Protein AF-A0AA38TX72-F1 (afdb_monomer_lite)

Sequence (359 aa):
MLYILFNSSVPEFNVSELETLFSAIVAKKTTSKDADKKKATSEKIQLIDLRRANNTEIMLTKVNMPLPEMVPAILAMDDTRLDSDQVENILKFCPTKQEMDQLKYFLELMKVPRIEAKLNVFLFKIQFNAQLAEIKKSLNMVLASKSPTLLDFHEDLVSLEAASKIQMKQLAEEMQSIIKGLEKVQQELAASANDGPVSEVFHKVDIHDEYSSPVADPGFLDSDGTFKTLKEFIGVAEAEVTSVTNLYAIAGRNADALALYFGEDPARCPFEQVTQTLLHFVRDFQKSHEENLKQEVELEKKKVARRRERKAKENENTESCAQHRSKVYASAPLLLVLEEIEDRDGWEGLGWVSSKKLV

Organism: NCBI:txid347529

Structure (mmCIF, N/CA/C/O backbone):
data_AF-A0AA38TX72-F1
#
_entry.id   AF-A0AA38TX72-F1
#
loop_
_atom_site.group_PDB
_atom_site.id
_atom_site.type_symbol
_atom_site.label_atom_id
_atom_site.label_alt_id
_atom_site.label_comp_id
_atom_site.label_asym_id
_atom_site.label_entity_id
_atom_site.label_seq_id
_atom_site.pdbx_PDB_ins_code
_atom_site.Cartn_x
_atom_site.Cartn_y
_atom_site.Cartn_z
_atom_site.occupancy
_atom_site.B_iso_or_equiv
_atom_site.auth_seq_id
_atom_site.auth_comp_id
_atom_site.auth_asym_id
_atom_site.auth_atom_id
_atom_site.pdbx_PDB_model_num
ATOM 1 N N . MET A 1 1 ? 3.344 -29.891 34.020 1.00 46.25 1 MET A N 1
ATOM 2 C CA . MET A 1 1 ? 3.271 -31.219 34.671 1.00 46.25 1 MET A CA 1
ATOM 3 C C . MET A 1 1 ? 1.960 -31.478 35.435 1.00 46.25 1 MET A C 1
ATOM 5 O O . MET A 1 1 ? 1.702 -32.630 35.737 1.00 46.25 1 MET A O 1
ATOM 9 N N . LEU A 1 2 ? 1.088 -30.478 35.675 1.00 41.53 2 LEU A N 1
ATOM 10 C CA . LEU A 1 2 ? -0.266 -30.704 36.229 1.00 41.53 2 LEU A CA 1
ATOM 11 C C . LEU A 1 2 ? -1.309 -31.204 35.206 1.00 41.53 2 LEU A C 1
ATOM 13 O O . LEU A 1 2 ? -2.300 -31.801 35.601 1.00 41.53 2 LEU A O 1
ATOM 17 N N . TYR A 1 3 ? -1.091 -31.001 33.902 1.00 39.00 3 TYR A N 1
ATOM 18 C CA . TYR A 1 3 ? -2.069 -31.362 32.859 1.00 39.00 3 TYR A CA 1
ATOM 19 C C . TYR A 1 3 ? -2.086 -32.865 32.504 1.00 39.00 3 TYR A C 1
ATOM 21 O O . TYR A 1 3 ? -2.986 -33.323 31.814 1.00 39.00 3 TYR A O 1
ATOM 29 N N . ILE A 1 4 ? -1.093 -33.638 32.965 1.00 50.38 4 ILE A N 1
ATOM 30 C CA . ILE A 1 4 ? -0.926 -35.063 32.614 1.00 50.38 4 ILE A CA 1
ATOM 31 C C . ILE A 1 4 ? -1.524 -35.993 33.690 1.00 50.38 4 ILE A C 1
ATOM 33 O O . ILE A 1 4 ? -1.824 -37.146 33.406 1.00 50.38 4 ILE A O 1
ATOM 37 N N . LEU A 1 5 ? -1.773 -35.497 34.909 1.00 48.06 5 LEU A N 1
ATOM 38 C CA . LEU A 1 5 ? -2.263 -36.310 36.034 1.00 48.06 5 LEU A CA 1
ATOM 39 C C . LEU A 1 5 ? -3.797 -36.360 36.173 1.00 48.06 5 LEU A C 1
ATOM 41 O O . LEU A 1 5 ? -4.291 -36.997 37.097 1.00 48.06 5 LEU A O 1
ATOM 45 N N . PHE A 1 6 ? -4.560 -35.716 35.282 1.00 45.56 6 PHE A N 1
ATOM 46 C CA . PHE A 1 6 ? -6.027 -35.633 35.394 1.00 45.56 6 PHE A CA 1
ATOM 47 C C . PHE A 1 6 ? -6.794 -36.678 34.558 1.00 45.56 6 PHE A C 1
ATOM 49 O O . PHE A 1 6 ? -8.014 -36.622 34.487 1.00 45.56 6 PHE A O 1
ATOM 56 N N . ASN A 1 7 ? -6.114 -37.642 33.926 1.00 49.09 7 ASN A N 1
ATOM 57 C CA . ASN A 1 7 ? -6.736 -38.561 32.957 1.00 49.09 7 ASN A CA 1
ATOM 58 C C . ASN A 1 7 ? -6.778 -40.036 33.400 1.00 49.09 7 ASN A C 1
ATOM 60 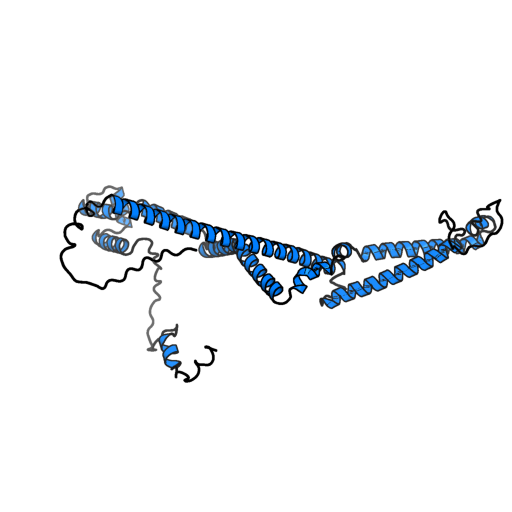O O . ASN A 1 7 ? -6.668 -40.940 32.576 1.00 49.09 7 ASN A O 1
ATOM 64 N N . SER A 1 8 ? -6.965 -40.295 34.697 1.00 50.62 8 SER A N 1
ATOM 65 C CA . SER A 1 8 ? -7.008 -41.668 35.235 1.00 50.62 8 SER A CA 1
ATOM 66 C C . SER A 1 8 ? -8.414 -42.253 35.420 1.00 50.62 8 SER A C 1
ATOM 68 O O . SER A 1 8 ? -8.535 -43.387 35.870 1.00 50.62 8 SER A O 1
ATOM 70 N N . SER A 1 9 ? -9.484 -41.540 35.069 1.00 55.50 9 SER A N 1
ATOM 71 C CA . SER A 1 9 ? -10.830 -42.123 35.004 1.00 55.50 9 SER A CA 1
ATOM 72 C C . SER A 1 9 ? -11.715 -41.256 34.118 1.00 55.50 9 SER A C 1
ATOM 74 O O . SER A 1 9 ? -12.033 -40.129 34.496 1.00 55.50 9 SER A O 1
ATOM 76 N N . VAL A 1 10 ? -12.100 -41.761 32.944 1.00 50.06 10 VAL A N 1
ATOM 77 C CA . VAL A 1 10 ? -13.147 -41.141 32.121 1.00 50.06 10 VAL A CA 1
ATOM 78 C C . VAL A 1 10 ? -14.429 -41.156 32.960 1.00 50.06 10 VAL A C 1
ATOM 80 O O . VAL A 1 10 ? -14.885 -42.248 33.300 1.00 50.06 10 VAL A O 1
ATOM 83 N N . PRO A 1 11 ? -15.005 -40.010 33.359 1.00 56.41 11 PRO A N 1
ATOM 84 C CA . PRO A 1 11 ? -16.294 -40.032 34.028 1.00 56.41 11 PRO A CA 1
ATOM 85 C C . PRO A 1 11 ? -17.333 -40.473 32.991 1.00 56.41 11 PRO A C 1
ATOM 87 O O . PRO A 1 11 ? -17.412 -39.879 31.914 1.00 56.41 11 PRO A O 1
ATOM 90 N N . GLU A 1 12 ? -18.100 -41.524 33.282 1.00 53.50 12 GLU A N 1
ATOM 91 C CA . GLU A 1 12 ? -19.266 -41.911 32.483 1.00 53.50 12 GLU A CA 1
ATOM 92 C C . GLU A 1 12 ? -20.306 -40.789 32.562 1.00 53.50 12 GLU A C 1
ATOM 94 O O . GLU A 1 12 ? -21.143 -40.732 33.460 1.00 53.50 12 GLU A O 1
ATOM 99 N N . PHE A 1 13 ? -20.223 -39.843 31.631 1.00 61.09 13 PHE A N 1
ATOM 100 C CA . PHE A 1 13 ? -21.240 -38.820 31.467 1.00 61.09 13 PHE A CA 1
ATOM 101 C C . PHE A 1 13 ? -22.406 -39.408 30.682 1.00 61.09 13 PHE A C 1
ATOM 103 O O . PHE A 1 13 ? -22.264 -39.781 29.517 1.00 61.09 13 PHE A O 1
ATOM 110 N N . ASN A 1 14 ? -23.579 -39.462 31.311 1.00 60.31 14 ASN A N 1
ATOM 111 C CA . ASN A 1 14 ? -24.810 -39.840 30.635 1.00 60.31 14 ASN A CA 1
ATOM 112 C C . ASN A 1 14 ? -25.287 -38.680 29.748 1.00 60.31 14 ASN A C 1
ATOM 114 O O . ASN A 1 14 ? -26.045 -37.804 30.165 1.00 60.31 14 ASN A O 1
ATOM 118 N N . VAL A 1 15 ? -24.791 -38.661 28.511 1.00 68.44 15 VAL A N 1
ATOM 119 C CA . VAL A 1 15 ? -25.063 -37.609 27.520 1.00 68.44 15 VAL A CA 1
ATOM 120 C C . VAL A 1 15 ? -26.567 -37.457 27.254 1.00 68.44 15 VAL A C 1
ATOM 122 O O . VAL A 1 15 ? -27.040 -36.337 27.079 1.00 68.44 15 VAL A O 1
ATOM 125 N N . SER A 1 16 ? -27.340 -38.546 27.322 1.00 68.75 16 SER A N 1
ATOM 126 C CA . SER A 1 16 ? -28.795 -38.517 27.123 1.00 68.75 16 SER A CA 1
ATOM 127 C C . SER A 1 16 ? -29.548 -37.797 28.249 1.00 68.75 16 SER A C 1
ATOM 129 O O . SER A 1 16 ? -30.579 -37.168 28.006 1.00 68.75 16 SER A O 1
ATOM 131 N N . GLU A 1 17 ? -29.036 -37.839 29.480 1.00 69.19 17 GLU A N 1
ATOM 132 C CA . GLU A 1 17 ? -29.615 -37.105 30.610 1.00 69.19 17 GLU A CA 1
ATOM 133 C C . GLU A 1 17 ? -29.370 -35.593 30.474 1.00 69.19 17 GLU A C 1
ATOM 135 O O . GLU A 1 17 ? -30.290 -34.792 30.652 1.00 69.19 17 GLU A O 1
ATOM 140 N N . LEU A 1 18 ? -28.159 -35.205 30.056 1.00 60.91 18 LEU A N 1
ATOM 141 C CA . LEU A 1 18 ? -27.802 -33.813 29.766 1.00 60.91 18 LEU A CA 1
ATOM 142 C C . LEU A 1 18 ? -28.621 -33.235 28.603 1.00 60.91 18 LEU A C 1
ATOM 144 O O . LEU A 1 18 ? -29.100 -32.108 28.700 1.00 60.91 18 LEU A O 1
ATOM 148 N N . GLU A 1 19 ? -28.851 -34.008 27.540 1.00 65.94 19 GLU A N 1
ATOM 149 C CA . GLU A 1 19 ? -29.713 -33.586 26.428 1.00 65.94 19 GLU A CA 1
ATOM 150 C C . GLU A 1 19 ? -31.169 -33.381 26.870 1.00 65.94 19 GLU A C 1
ATOM 152 O O . GLU A 1 19 ? -31.834 -32.455 26.410 1.00 65.94 19 GLU A O 1
ATOM 157 N N . THR A 1 20 ? -31.660 -34.185 27.815 1.00 69.88 20 THR A N 1
ATOM 158 C CA . THR A 1 20 ? -33.028 -34.052 28.339 1.00 69.88 20 THR A CA 1
ATOM 159 C C . THR A 1 20 ? -33.171 -32.841 29.268 1.00 69.88 20 THR A C 1
ATOM 161 O O . THR A 1 20 ? -34.179 -32.137 29.212 1.00 69.88 20 THR A O 1
ATOM 164 N N . LEU A 1 21 ? -32.162 -32.575 30.105 1.00 61.91 21 LEU A N 1
ATOM 165 C CA . LEU A 1 21 ? -32.160 -31.464 31.066 1.00 61.91 21 LEU A CA 1
ATOM 166 C C . LEU A 1 21 ? -31.910 -30.096 30.415 1.00 61.91 21 LEU A C 1
ATOM 168 O O . LEU A 1 21 ? -32.397 -29.089 30.926 1.00 61.91 21 LEU A O 1
ATOM 172 N N . PHE A 1 22 ? -31.172 -30.054 29.299 1.00 56.47 22 PHE A N 1
ATOM 173 C CA . PHE A 1 22 ? -30.735 -28.810 28.653 1.00 56.47 22 PHE A CA 1
ATOM 174 C C . PHE A 1 22 ? -31.264 -28.607 27.223 1.00 56.47 22 PHE A C 1
ATOM 176 O O . PHE A 1 22 ? -30.855 -27.657 26.553 1.00 56.47 22 PHE A O 1
ATOM 183 N N . SER A 1 23 ? -32.192 -29.440 26.737 1.00 58.25 23 SER A N 1
ATOM 184 C CA . SER A 1 23 ? -32.836 -29.197 25.440 1.00 58.25 23 SER A CA 1
ATOM 185 C C . SER A 1 23 ? -33.682 -27.921 25.475 1.00 58.25 23 SER A C 1
ATOM 187 O O . SER A 1 23 ? -34.615 -27.777 26.264 1.00 58.25 23 SER A O 1
ATOM 189 N N . ALA A 1 24 ? -33.395 -27.006 24.547 1.00 43.81 24 ALA A N 1
ATOM 190 C CA . ALA A 1 24 ? -34.140 -25.762 24.354 1.00 43.81 24 ALA A CA 1
ATOM 191 C C . ALA A 1 24 ? -35.564 -25.976 23.795 1.00 43.81 24 ALA A C 1
ATOM 193 O O . ALA A 1 24 ? -36.322 -25.017 23.640 1.00 43.81 24 ALA A O 1
ATOM 194 N N . ILE A 1 25 ? -35.940 -27.221 23.477 1.00 54.38 25 ILE A N 1
ATOM 195 C CA . ILE A 1 25 ? -37.241 -27.576 22.914 1.00 54.38 25 ILE A CA 1
ATOM 196 C C . ILE A 1 25 ? -37.953 -28.509 23.892 1.00 54.38 25 ILE A C 1
ATOM 198 O O . ILE A 1 25 ? -37.664 -29.702 23.971 1.00 54.38 25 ILE A O 1
ATOM 202 N N . VAL A 1 26 ? -38.934 -27.965 24.615 1.00 49.62 26 VAL A N 1
ATOM 203 C CA . VAL A 1 26 ? -39.858 -28.761 25.430 1.00 49.62 26 VAL A CA 1
ATOM 204 C C . VAL A 1 26 ? -40.641 -29.683 24.494 1.00 49.62 26 VAL A C 1
ATOM 206 O O . VAL A 1 26 ? -41.434 -29.220 23.669 1.00 49.62 26 VAL A O 1
ATOM 209 N N . ALA A 1 27 ? -40.419 -30.994 24.610 1.00 44.03 27 ALA A N 1
ATOM 210 C CA . ALA A 1 27 ? -41.161 -31.996 23.861 1.00 44.03 27 ALA A CA 1
ATOM 211 C C . ALA A 1 27 ? -42.663 -31.856 24.152 1.00 44.03 27 ALA A C 1
ATOM 213 O O . ALA A 1 27 ? -43.148 -32.125 25.254 1.00 44.03 27 ALA A O 1
ATOM 214 N N . LYS A 1 28 ? -43.420 -31.422 23.143 1.00 38.75 28 LYS A N 1
ATOM 215 C CA . LYS A 1 28 ? -44.877 -31.351 23.201 1.00 38.75 28 LYS A CA 1
ATOM 216 C C . LYS A 1 28 ? -45.411 -32.782 23.119 1.00 38.75 28 LYS A C 1
ATOM 218 O O . LYS A 1 28 ? -45.398 -33.381 22.046 1.00 38.75 28 LYS A O 1
ATOM 223 N N . LYS A 1 29 ? -45.870 -33.337 24.248 1.00 35.47 29 LYS A N 1
ATOM 224 C CA . LYS A 1 29 ? -46.655 -34.581 24.261 1.00 35.47 29 LYS A CA 1
ATOM 225 C C . LYS A 1 29 ? -47.835 -34.422 23.301 1.00 35.47 29 LYS A C 1
ATOM 227 O O . LYS A 1 29 ? -48.686 -33.551 23.475 1.00 35.47 29 LYS A O 1
ATOM 232 N N . THR A 1 30 ? -47.856 -35.262 22.279 1.00 32.69 30 THR A N 1
ATOM 233 C CA . THR A 1 30 ? -48.928 -35.384 21.303 1.00 32.69 30 THR A CA 1
ATOM 234 C C . THR A 1 30 ? -50.149 -36.025 21.955 1.00 32.69 30 THR A C 1
ATOM 236 O O . THR A 1 30 ? -50.160 -37.211 22.258 1.00 32.69 30 THR A O 1
ATOM 239 N N . THR A 1 31 ? -51.212 -35.242 22.124 1.00 30.23 31 THR A N 1
ATOM 240 C CA . THR A 1 31 ? -52.584 -35.748 22.006 1.00 30.23 31 THR A CA 1
ATOM 241 C C . THR A 1 31 ? -53.357 -34.794 21.101 1.00 30.23 31 THR A C 1
ATOM 243 O O . THR A 1 31 ? -53.200 -33.577 21.149 1.00 30.23 31 THR A O 1
ATOM 246 N N . SER A 1 32 ? -54.061 -35.395 20.153 1.00 36.06 32 SER A N 1
ATOM 247 C CA . SER A 1 32 ? -54.717 -34.792 18.996 1.00 36.06 32 SER A CA 1
ATOM 248 C C . SER A 1 32 ? -56.096 -34.198 19.313 1.00 36.06 32 SER A C 1
ATOM 250 O O . SER A 1 32 ? -56.813 -34.789 20.116 1.00 36.06 32 SER A O 1
ATOM 252 N N . LYS A 1 33 ? -56.486 -33.186 18.509 1.00 33.41 33 LYS A N 1
ATOM 253 C CA . LYS A 1 33 ? -57.804 -32.503 18.389 1.00 33.41 33 LYS A CA 1
ATOM 254 C C . LYS A 1 33 ? -58.078 -31.528 19.551 1.00 33.41 33 LYS A C 1
ATOM 256 O O . LYS A 1 33 ? -57.887 -31.881 20.699 1.00 33.41 33 LYS A O 1
ATOM 261 N N . ASP A 1 34 ? -58.397 -30.252 19.344 1.00 28.00 34 ASP A N 1
ATOM 262 C CA . ASP A 1 34 ? -59.430 -29.705 18.464 1.00 28.00 34 ASP A CA 1
ATOM 263 C C . ASP A 1 34 ? -59.128 -28.258 18.029 1.00 28.00 34 ASP A C 1
ATOM 265 O O . ASP A 1 34 ? -58.284 -27.568 18.605 1.00 28.00 34 ASP A O 1
ATOM 269 N N . ALA A 1 35 ? -59.830 -27.812 16.993 1.00 43.66 35 ALA A N 1
ATOM 270 C CA . ALA A 1 35 ? -59.777 -26.454 16.475 1.00 43.66 35 ALA A CA 1
ATOM 271 C C . ALA A 1 35 ? -60.350 -25.433 17.472 1.00 43.66 35 ALA A C 1
ATOM 273 O O . ALA A 1 35 ? -61.499 -25.580 17.867 1.00 43.66 35 ALA A O 1
ATOM 274 N N . ASP A 1 36 ? -59.623 -24.351 17.788 1.00 34.22 36 ASP A N 1
ATOM 275 C CA . ASP A 1 36 ? -60.268 -23.056 18.044 1.00 34.22 36 ASP A CA 1
ATOM 276 C C . ASP A 1 36 ? -59.304 -21.850 17.994 1.00 34.22 36 ASP A C 1
ATOM 278 O O . ASP A 1 36 ? -58.107 -21.940 18.265 1.00 34.22 36 ASP A O 1
ATOM 282 N N . LYS A 1 37 ? -59.879 -20.713 17.596 1.00 36.25 37 LYS A N 1
ATOM 283 C CA . LYS A 1 37 ? -59.366 -19.337 17.463 1.00 36.25 37 LYS A CA 1
ATOM 284 C C . LYS A 1 37 ? -57.986 -19.010 18.063 1.00 36.25 37 LYS A C 1
ATOM 286 O O . LYS A 1 37 ? -57.819 -18.875 19.275 1.00 36.25 37 LYS A O 1
ATOM 291 N N . LYS A 1 38 ? -57.056 -18.593 17.189 1.00 36.69 38 LYS A N 1
ATOM 292 C CA . LYS A 1 38 ? -55.980 -17.652 17.552 1.00 36.69 38 LYS A CA 1
ATOM 293 C C . LYS A 1 38 ? -56.603 -16.320 17.988 1.00 36.69 38 LYS A C 1
ATOM 295 O O . LYS A 1 38 ? -56.880 -15.451 17.164 1.00 36.69 38 LYS A O 1
ATOM 300 N N . LYS A 1 39 ? -56.820 -16.155 19.292 1.00 35.66 39 LYS A N 1
ATOM 301 C CA . LYS A 1 39 ? -57.026 -14.844 19.907 1.00 35.66 39 LYS A CA 1
ATOM 302 C C . LYS A 1 39 ? -55.668 -14.146 19.896 1.00 35.66 39 LYS A C 1
ATOM 304 O O . LYS A 1 39 ? -54.741 -14.612 20.551 1.00 35.66 39 LYS A O 1
ATOM 309 N N . ALA A 1 40 ? -55.537 -13.082 19.105 1.00 36.47 40 ALA A N 1
ATOM 310 C CA . ALA A 1 40 ? -54.383 -12.198 19.162 1.00 36.47 40 ALA A CA 1
ATOM 311 C C . ALA A 1 40 ? -54.263 -11.674 20.600 1.00 36.47 40 ALA A C 1
ATOM 313 O O . ALA A 1 40 ? -55.064 -10.852 21.043 1.00 36.47 40 ALA A O 1
ATOM 314 N N . THR A 1 41 ? -53.314 -12.208 21.362 1.00 33.44 41 THR A N 1
ATOM 315 C CA . THR A 1 41 ? -52.918 -11.625 22.637 1.00 33.44 41 THR A CA 1
ATOM 316 C C . THR A 1 41 ? -52.188 -10.338 22.301 1.00 33.44 41 THR A C 1
ATOM 318 O O . THR A 1 41 ? -51.070 -10.376 21.798 1.00 33.44 41 THR A O 1
ATOM 321 N N . SER A 1 42 ? -52.846 -9.200 22.513 1.00 38.09 42 SER A N 1
ATOM 322 C CA . SER A 1 42 ? -52.180 -7.902 22.510 1.00 38.09 42 SER A CA 1
ATOM 323 C C . SER A 1 42 ? -50.998 -7.976 23.477 1.00 38.09 42 SER A C 1
ATOM 325 O O . SER A 1 42 ? -51.217 -8.215 24.669 1.00 38.09 42 SER A O 1
ATOM 327 N N . GLU A 1 43 ? -49.773 -7.792 22.991 1.00 38.38 43 GLU A N 1
ATOM 328 C CA . GLU A 1 43 ? -48.615 -7.564 23.853 1.00 38.38 43 GLU A CA 1
ATOM 329 C C . GLU A 1 43 ? -48.869 -6.272 24.632 1.00 38.38 43 GLU A C 1
ATOM 331 O O . GLU A 1 43 ? -48.747 -5.161 24.115 1.00 38.38 43 GLU A O 1
ATOM 336 N N . LYS A 1 44 ? -49.326 -6.412 25.877 1.00 50.66 44 LYS A N 1
ATOM 337 C CA . LYS A 1 44 ? -49.484 -5.281 26.784 1.00 50.66 44 LYS A CA 1
ATOM 338 C C . LYS A 1 44 ? -48.091 -4.893 27.265 1.00 50.66 44 LYS A C 1
ATOM 340 O O . LYS A 1 44 ? -47.515 -5.569 28.110 1.00 50.66 44 LYS A O 1
ATOM 345 N N . ILE A 1 45 ? -47.554 -3.807 26.716 1.00 56.88 45 ILE A N 1
ATOM 346 C CA . ILE A 1 45 ? -46.322 -3.195 27.217 1.00 56.88 45 ILE A CA 1
ATOM 347 C C . ILE A 1 45 ? -46.639 -2.592 28.590 1.00 56.88 45 ILE A C 1
ATOM 349 O O . ILE A 1 45 ? -47.401 -1.632 28.702 1.00 56.88 45 ILE A O 1
ATOM 353 N N . GLN A 1 46 ? -46.081 -3.182 29.645 1.00 58.75 46 GLN A N 1
ATOM 354 C CA . GLN A 1 46 ? -46.276 -2.730 31.017 1.00 58.75 46 GLN A CA 1
ATOM 355 C C . GLN A 1 46 ? -45.202 -1.694 31.381 1.00 58.75 46 GLN A C 1
ATOM 357 O O . GLN A 1 46 ? -44.070 -2.041 31.698 1.00 58.75 46 GLN A O 1
ATOM 362 N N . LEU A 1 47 ? -45.561 -0.409 31.291 1.00 61.72 47 LEU A N 1
ATOM 363 C CA . LEU A 1 47 ? -44.671 0.741 31.545 1.00 61.72 47 LEU A CA 1
ATOM 364 C C . LEU A 1 47 ? -44.650 1.202 33.014 1.00 61.72 47 LEU A C 1
ATOM 366 O O . LEU A 1 47 ? -43.835 2.043 33.381 1.00 61.72 47 LEU A O 1
ATOM 370 N N . ILE A 1 48 ? -45.558 0.680 33.842 1.00 70.69 48 ILE A N 1
ATOM 371 C CA . ILE A 1 48 ? -45.716 1.030 35.259 1.00 70.69 48 ILE A CA 1
ATOM 372 C C . ILE A 1 48 ? -45.415 -0.215 36.097 1.00 70.69 48 ILE A C 1
ATOM 374 O O . ILE A 1 48 ? -45.782 -1.322 35.698 1.00 70.69 48 ILE A O 1
ATOM 378 N N . ASP A 1 49 ? -44.771 -0.029 37.255 1.00 75.94 49 ASP A N 1
ATOM 379 C CA . ASP A 1 49 ? -44.468 -1.104 38.207 1.00 75.94 49 ASP A CA 1
ATOM 380 C C . ASP A 1 49 ? -45.685 -2.005 38.465 1.00 75.94 49 ASP A C 1
ATOM 382 O O . ASP A 1 49 ? -46.815 -1.531 38.612 1.00 75.94 49 ASP A O 1
ATOM 386 N N . LEU A 1 50 ? -45.437 -3.313 38.546 1.00 78.88 50 LEU A N 1
ATOM 387 C CA . LEU A 1 50 ? -46.467 -4.343 38.624 1.00 78.88 50 LEU A CA 1
ATOM 388 C C . LEU A 1 50 ? -47.422 -4.135 39.799 1.00 78.88 50 LEU A C 1
ATOM 390 O O . LEU A 1 50 ? -48.629 -4.307 39.648 1.00 78.88 50 LEU A O 1
ATOM 394 N N . ARG A 1 51 ? -46.914 -3.703 40.957 1.00 79.88 51 ARG A N 1
ATOM 395 C CA . ARG A 1 51 ? -47.755 -3.458 42.129 1.00 79.88 51 ARG A CA 1
ATOM 396 C C . ARG A 1 51 ? -48.671 -2.262 41.899 1.00 79.88 51 ARG A C 1
ATOM 398 O O . ARG A 1 51 ? -49.848 -2.319 42.241 1.00 79.88 51 ARG A O 1
ATOM 405 N N . ARG A 1 52 ? -48.150 -1.190 41.300 1.00 80.75 52 ARG A N 1
ATOM 406 C CA . ARG A 1 52 ? -48.935 0.010 41.001 1.00 80.75 52 ARG A CA 1
ATOM 407 C C . ARG A 1 52 ? -49.949 -0.232 39.882 1.00 80.75 52 ARG A C 1
ATOM 409 O O . ARG A 1 52 ? -51.099 0.159 40.038 1.00 80.75 52 ARG A O 1
ATOM 416 N N . ALA A 1 53 ? -49.561 -0.935 38.821 1.00 78.25 53 ALA A N 1
ATOM 417 C CA . ALA A 1 53 ? -50.446 -1.324 37.727 1.00 78.25 53 ALA A CA 1
ATOM 418 C C . ALA A 1 53 ? -51.611 -2.202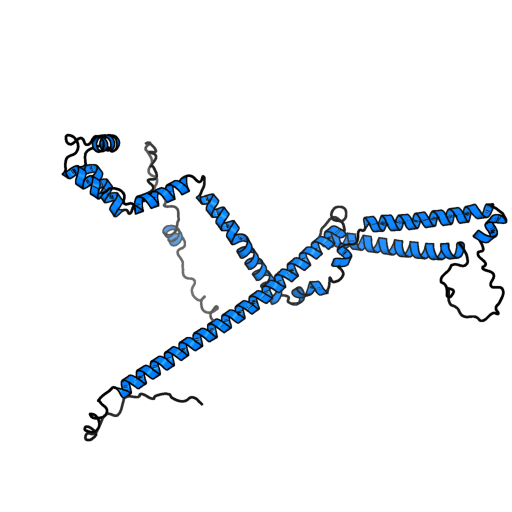 38.214 1.00 78.25 53 ALA A C 1
ATOM 420 O O . ALA A 1 53 ? -52.765 -1.892 37.927 1.00 78.25 53 ALA A O 1
ATOM 421 N N . ASN A 1 54 ? -51.323 -3.228 39.021 1.00 82.75 54 ASN A N 1
ATOM 422 C CA . ASN A 1 54 ? -52.346 -4.120 39.571 1.00 82.75 54 ASN A CA 1
ATOM 423 C C . ASN A 1 54 ? -53.283 -3.383 40.540 1.00 82.75 54 ASN A C 1
ATOM 425 O O . ASN A 1 54 ? -54.493 -3.589 40.503 1.00 82.75 54 ASN A O 1
ATOM 429 N N . ASN A 1 55 ? -52.754 -2.492 41.387 1.00 81.88 55 ASN A N 1
ATOM 430 C CA . ASN A 1 55 ? -53.577 -1.693 42.299 1.00 81.88 55 ASN A CA 1
ATOM 431 C C . ASN A 1 55 ? -54.516 -0.741 41.540 1.00 81.88 55 ASN A C 1
ATOM 433 O O . ASN A 1 55 ? -55.687 -0.622 41.905 1.00 81.88 55 ASN A O 1
ATOM 437 N N . THR A 1 56 ? -54.025 -0.100 40.475 1.00 77.94 56 THR A N 1
ATOM 438 C CA . THR A 1 56 ? -54.844 0.739 39.593 1.00 77.94 56 THR A CA 1
ATOM 439 C C . THR A 1 56 ? -55.894 -0.095 38.857 1.00 77.94 56 THR A C 1
ATOM 441 O O . THR A 1 56 ? -57.049 0.308 38.808 1.00 77.94 56 THR A O 1
ATOM 444 N N . GLU A 1 57 ? -55.548 -1.278 38.342 1.00 78.25 57 GLU A N 1
ATOM 445 C CA . GLU A 1 57 ? -56.489 -2.174 37.650 1.00 78.25 57 GLU A CA 1
ATOM 446 C C . GLU A 1 57 ? -57.617 -2.651 38.576 1.00 78.25 57 GLU A C 1
ATOM 448 O O . GLU A 1 57 ? -58.794 -2.531 38.233 1.00 78.25 57 GLU A O 1
ATOM 453 N N . ILE A 1 58 ? -57.281 -3.098 39.790 1.00 79.75 58 ILE A N 1
ATOM 454 C CA . ILE A 1 58 ? -58.268 -3.485 40.806 1.00 79.75 58 ILE A CA 1
ATOM 455 C C . ILE A 1 58 ? -59.183 -2.302 41.143 1.00 79.75 58 ILE A C 1
ATOM 457 O O . ILE A 1 58 ? -60.394 -2.480 41.271 1.00 79.75 58 ILE A O 1
ATOM 461 N N . MET A 1 59 ? -58.653 -1.083 41.265 1.00 73.44 59 MET A N 1
ATOM 462 C CA . MET A 1 59 ? -59.491 0.076 41.576 1.00 73.44 59 MET A CA 1
ATOM 463 C C . MET A 1 59 ? -60.383 0.491 40.401 1.00 73.44 59 MET A C 1
ATOM 465 O O . MET A 1 59 ? -61.555 0.796 40.610 1.00 73.44 59 MET A O 1
ATOM 469 N N . LEU A 1 60 ? -59.881 0.436 39.166 1.00 71.19 60 LEU A N 1
ATOM 470 C CA . LEU A 1 60 ? -60.679 0.726 37.972 1.00 71.19 60 LEU A CA 1
ATOM 471 C C . LEU A 1 60 ? -61.895 -0.208 37.852 1.00 71.19 60 LEU A C 1
ATOM 473 O O . LEU A 1 60 ? -62.931 0.214 37.348 1.00 71.19 60 LEU A O 1
ATOM 477 N N . THR A 1 61 ? -61.823 -1.435 38.386 1.00 74.00 61 THR A N 1
ATOM 478 C CA . THR A 1 61 ? -62.998 -2.324 38.474 1.00 74.00 61 THR A CA 1
ATOM 479 C C . THR A 1 61 ? -64.017 -1.923 39.549 1.00 74.00 61 THR A C 1
ATOM 481 O O . THR A 1 61 ? -65.192 -2.253 39.415 1.00 74.00 61 THR A O 1
ATOM 484 N N . LYS A 1 62 ? -63.612 -1.181 40.591 1.00 70.00 62 LYS A N 1
ATOM 485 C CA . LYS A 1 62 ? -64.500 -0.699 41.668 1.00 70.00 62 LYS A CA 1
ATOM 486 C C . LYS A 1 62 ? -65.244 0.590 41.322 1.00 70.00 62 LYS A C 1
ATOM 488 O O . LYS A 1 62 ? -66.304 0.834 41.885 1.00 70.00 62 LYS A O 1
ATOM 493 N N . VAL A 1 63 ? -64.715 1.389 40.394 1.00 71.00 63 VAL A N 1
ATOM 494 C CA . VAL A 1 63 ? -65.323 2.661 39.954 1.00 71.00 63 VAL A CA 1
ATOM 495 C C . VAL A 1 63 ? -66.576 2.442 39.079 1.00 71.00 63 VAL A C 1
ATOM 497 O O . VAL A 1 63 ? -67.313 3.384 38.834 1.00 71.00 63 VAL A O 1
ATOM 500 N N . ASN A 1 64 ? -66.879 1.202 38.658 1.00 68.38 64 ASN A N 1
ATOM 501 C CA . ASN A 1 64 ? -68.094 0.785 37.926 1.00 68.38 64 ASN A CA 1
ATOM 502 C C . ASN A 1 64 ? -68.546 1.728 36.783 1.00 68.38 64 ASN A C 1
ATOM 504 O O . ASN A 1 64 ? -69.730 1.811 36.463 1.00 68.38 64 ASN A O 1
ATOM 508 N N . MET A 1 65 ? -67.599 2.433 36.156 1.00 74.44 65 MET A N 1
ATOM 509 C CA . MET A 1 65 ? -67.832 3.346 35.041 1.00 74.44 65 MET A CA 1
ATOM 510 C C . MET A 1 65 ? -66.733 3.148 33.986 1.00 74.44 65 MET A C 1
ATOM 512 O O . MET A 1 65 ? -65.545 3.220 34.318 1.00 74.44 65 MET A O 1
ATOM 516 N N . PRO A 1 66 ? -67.078 2.896 32.712 1.00 79.69 66 PRO A N 1
ATOM 517 C CA . PRO A 1 66 ? -66.092 2.770 31.644 1.00 79.69 66 PRO A CA 1
ATOM 518 C C . PRO A 1 66 ? -65.294 4.066 31.429 1.00 79.69 66 PRO A C 1
ATOM 520 O O . PRO A 1 66 ? -65.852 5.161 31.453 1.00 79.69 66 PRO A O 1
ATOM 523 N N . LEU A 1 67 ? -63.997 3.948 31.113 1.00 72.25 67 LEU A N 1
ATOM 524 C CA . LEU A 1 67 ? -63.108 5.080 30.781 1.00 72.25 67 LEU A CA 1
ATOM 525 C C . LEU A 1 67 ? -63.722 6.111 29.799 1.00 72.25 67 LEU A C 1
ATOM 527 O O . LEU A 1 67 ? -63.609 7.307 30.074 1.00 72.25 67 LEU A O 1
ATOM 531 N N . PRO A 1 68 ? -64.392 5.705 28.697 1.00 78.44 68 PRO A N 1
ATOM 532 C CA . PRO A 1 68 ? -65.023 6.642 27.759 1.00 78.44 68 PRO A CA 1
ATOM 533 C C . PRO A 1 68 ? -66.200 7.440 28.334 1.00 78.44 68 PRO A C 1
ATOM 535 O O . PRO A 1 68 ? -66.527 8.495 27.801 1.00 78.44 68 PRO A O 1
ATOM 538 N N . GLU A 1 69 ? -66.834 6.954 29.402 1.00 81.00 69 GLU A N 1
ATOM 539 C CA . GLU A 1 69 ? -67.943 7.628 30.091 1.00 81.00 69 GLU A CA 1
ATOM 540 C C . GLU A 1 69 ? -67.461 8.464 31.282 1.00 81.00 69 GLU A C 1
ATOM 542 O O . GLU A 1 69 ? -68.036 9.514 31.575 1.00 81.00 69 GLU A O 1
ATOM 547 N N . MET A 1 70 ? -66.368 8.026 31.911 1.00 81.81 70 MET A N 1
ATOM 548 C CA . MET A 1 70 ? -65.731 8.679 33.051 1.00 81.81 70 MET A CA 1
ATOM 549 C C . MET A 1 70 ? -65.127 10.034 32.682 1.00 81.81 70 MET A C 1
ATOM 551 O O . MET A 1 70 ? -65.303 11.004 33.413 1.00 81.81 70 MET A O 1
ATOM 555 N N . VAL A 1 71 ? -64.458 10.141 31.530 1.00 81.25 71 VAL A N 1
ATOM 556 C CA . VAL A 1 71 ? -63.840 11.406 31.096 1.00 81.25 71 VAL A CA 1
ATOM 557 C C . VAL A 1 71 ? -64.886 12.518 30.885 1.00 81.25 71 VAL A C 1
ATOM 559 O O . VAL A 1 71 ? -64.706 13.591 31.460 1.00 81.25 71 VAL A O 1
ATOM 562 N N . PRO A 1 72 ? -66.001 12.304 30.154 1.00 82.81 72 PRO A N 1
ATOM 563 C CA . PRO A 1 72 ? -67.071 13.296 30.055 1.00 82.81 72 PRO A CA 1
ATOM 564 C C . PRO A 1 72 ? -67.720 13.656 31.396 1.00 82.81 72 PRO A C 1
ATOM 566 O O . PRO A 1 72 ? -67.996 14.829 31.614 1.00 82.81 72 PRO A O 1
ATOM 569 N N . ALA A 1 73 ? -67.945 12.688 32.293 1.00 81.94 73 ALA A N 1
ATOM 570 C CA . ALA A 1 73 ? -68.546 12.945 33.607 1.00 81.94 73 ALA A CA 1
ATOM 571 C C . ALA A 1 73 ? -67.645 13.820 34.500 1.00 81.94 73 ALA A C 1
ATOM 573 O O . ALA A 1 73 ? -68.129 14.763 35.124 1.00 81.94 73 ALA A O 1
ATOM 574 N N . ILE A 1 74 ? -66.327 13.571 34.489 1.00 83.38 74 ILE A N 1
ATOM 575 C CA . ILE A 1 74 ? -65.333 14.410 35.178 1.00 83.38 74 ILE A CA 1
ATOM 576 C C . ILE A 1 74 ? -65.294 15.818 34.567 1.00 83.38 74 ILE A C 1
ATOM 578 O O . ILE A 1 74 ? -65.287 16.805 35.298 1.00 83.38 74 ILE A O 1
ATOM 582 N N . LEU A 1 75 ? -65.284 15.927 33.233 1.00 81.38 75 LEU A N 1
ATOM 583 C CA . LEU A 1 75 ? -65.232 17.219 32.536 1.00 81.38 75 LEU A CA 1
ATOM 584 C C . LEU A 1 75 ? -66.519 18.044 32.701 1.00 81.38 75 LEU A C 1
ATOM 586 O O . LEU A 1 75 ? -66.448 19.270 32.699 1.00 81.38 75 LEU A O 1
ATOM 590 N N . ALA A 1 76 ? -67.674 17.388 32.846 1.00 84.75 76 ALA A N 1
ATOM 591 C CA . ALA A 1 76 ? -68.973 18.020 33.078 1.00 84.75 76 ALA A CA 1
ATOM 592 C C . ALA A 1 76 ? -69.274 18.289 34.564 1.00 84.75 76 ALA A C 1
ATOM 594 O O . ALA A 1 76 ? -70.297 18.901 34.857 1.00 84.75 76 ALA A O 1
ATOM 595 N N . MET A 1 77 ? -68.395 17.854 35.481 1.00 81.12 77 MET A N 1
ATOM 596 C CA . MET A 1 77 ? -68.577 17.946 36.937 1.00 81.12 77 MET A CA 1
ATOM 597 C C . MET A 1 77 ? -69.927 17.378 37.413 1.00 81.12 77 MET A C 1
ATOM 599 O O . MET A 1 77 ? -70.609 17.984 38.234 1.00 81.12 77 MET A O 1
ATOM 603 N N . ASP A 1 78 ? -70.323 16.227 36.868 1.00 80.00 78 ASP A N 1
ATOM 604 C CA . ASP A 1 78 ? -71.628 15.611 37.125 1.00 80.00 78 ASP A CA 1
ATOM 605 C C . ASP A 1 78 ? -71.630 14.812 38.445 1.00 80.00 78 ASP A C 1
ATOM 607 O O . ASP A 1 78 ? -71.229 13.643 38.490 1.00 80.00 78 ASP A O 1
ATOM 611 N N . ASP A 1 79 ? -72.096 15.452 39.520 1.00 80.81 79 ASP A N 1
ATOM 612 C CA . ASP A 1 79 ? -72.193 14.908 40.883 1.00 80.81 79 ASP A CA 1
ATOM 613 C C . ASP A 1 79 ? -73.304 13.858 41.056 1.00 80.81 79 ASP A C 1
ATOM 615 O O . ASP A 1 79 ? -73.364 13.170 42.075 1.00 80.81 79 ASP A O 1
ATOM 619 N N . THR A 1 80 ? -74.147 13.667 40.036 1.00 82.56 80 THR A N 1
ATOM 620 C CA . THR A 1 80 ? -75.133 12.578 40.001 1.00 82.56 80 THR A CA 1
ATOM 621 C C . THR A 1 80 ? -74.528 11.258 39.524 1.00 82.56 80 THR A C 1
ATOM 623 O O . THR A 1 80 ? -75.091 10.190 39.775 1.00 82.56 80 THR A O 1
ATOM 626 N N . ARG A 1 81 ? -73.377 11.318 38.838 1.00 76.50 81 ARG A N 1
ATOM 627 C CA . ARG A 1 81 ? -72.703 10.160 38.229 1.00 76.50 81 ARG A CA 1
ATOM 628 C C . ARG A 1 81 ? -71.398 9.777 38.917 1.00 76.50 81 ARG A C 1
ATOM 630 O O . ARG A 1 81 ? -70.993 8.624 38.785 1.00 76.50 81 ARG A O 1
ATOM 637 N N . LEU A 1 82 ? -70.744 10.717 39.598 1.00 81.31 82 LEU A N 1
ATOM 638 C CA . LEU A 1 82 ? -69.510 10.490 40.350 1.00 81.31 82 LEU A CA 1
ATOM 639 C C . LEU A 1 82 ? -69.654 11.052 41.763 1.00 81.31 82 LEU A C 1
ATOM 641 O O . LEU A 1 82 ? -69.725 12.265 41.948 1.00 81.31 82 LEU A O 1
ATOM 645 N N . ASP A 1 83 ? -69.672 10.167 42.758 1.00 80.94 83 ASP A N 1
ATOM 646 C CA . ASP A 1 83 ? -69.715 10.570 44.163 1.00 80.94 83 ASP A CA 1
ATOM 647 C C . ASP A 1 83 ? -68.321 10.944 44.711 1.00 80.94 83 ASP A C 1
ATOM 649 O O . ASP A 1 83 ? -67.280 10.749 44.073 1.00 80.94 83 ASP A O 1
ATOM 653 N N . SER A 1 84 ? -68.297 11.506 45.922 1.00 80.94 84 SER A N 1
ATOM 654 C CA . SER A 1 84 ? -67.062 11.961 46.576 1.00 80.94 84 SER A CA 1
ATOM 655 C C . SER A 1 84 ? -66.028 10.841 46.752 1.00 80.94 84 SER A C 1
ATOM 657 O O . SER A 1 84 ? -64.830 11.082 46.590 1.00 80.94 84 SER A O 1
ATOM 659 N N . ASP A 1 85 ? -66.473 9.621 47.058 1.00 79.94 85 ASP A N 1
ATOM 660 C CA . ASP A 1 85 ? -65.585 8.486 47.308 1.00 79.94 85 ASP A CA 1
ATOM 661 C C . ASP A 1 85 ? -64.947 8.006 45.996 1.00 79.94 85 ASP A C 1
ATOM 663 O O . ASP A 1 85 ? -63.755 7.688 45.943 1.00 79.94 85 ASP A O 1
ATOM 667 N N . GLN A 1 86 ? -65.707 7.993 44.901 1.00 80.12 86 GLN A N 1
ATOM 668 C CA . GLN A 1 86 ? -65.213 7.664 43.566 1.00 80.12 86 GLN A CA 1
ATOM 669 C C . GLN A 1 86 ? -64.192 8.693 43.070 1.00 80.12 86 GLN A C 1
ATOM 671 O O . GLN A 1 86 ? -63.144 8.304 42.550 1.00 80.12 86 GLN A O 1
ATOM 676 N N . VAL A 1 87 ? -64.435 9.990 43.286 1.00 80.12 87 VAL A N 1
ATOM 677 C CA . VAL A 1 87 ? -63.503 11.065 42.903 1.00 80.12 87 VAL A CA 1
ATOM 678 C C . VAL A 1 87 ? -62.201 11.005 43.710 1.00 80.12 87 VAL A C 1
ATOM 680 O O . VAL A 1 87 ? -61.118 11.101 43.127 1.00 80.12 87 VAL A O 1
ATOM 683 N N . GLU A 1 88 ? -62.267 10.787 45.028 1.00 80.62 88 GLU A N 1
ATOM 684 C CA . GLU A 1 88 ? -61.067 10.649 45.866 1.00 80.62 88 GLU A CA 1
ATOM 685 C C . GLU A 1 88 ? -60.236 9.419 45.462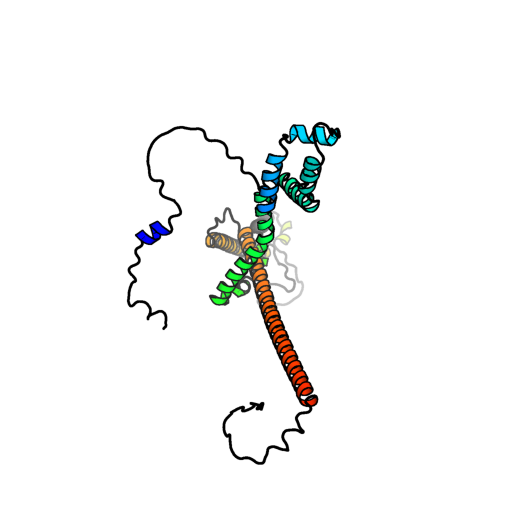 1.00 80.62 88 GLU A C 1
ATOM 687 O O . GLU A 1 88 ? -59.001 9.458 45.431 1.00 80.62 88 GLU A O 1
ATOM 692 N N . ASN A 1 89 ? -60.910 8.328 45.092 1.00 79.38 89 ASN A N 1
ATOM 693 C CA . ASN A 1 89 ? -60.254 7.138 44.570 1.00 79.38 89 ASN A CA 1
ATOM 694 C C . ASN A 1 89 ? -59.596 7.401 43.208 1.00 79.38 89 ASN A C 1
ATOM 696 O O . ASN A 1 89 ? -58.436 7.041 43.037 1.00 79.38 89 ASN A O 1
ATOM 700 N N . ILE A 1 90 ? -60.262 8.079 42.268 1.00 78.50 90 ILE A N 1
ATOM 701 C CA . ILE A 1 90 ? -59.671 8.449 40.967 1.00 78.50 90 ILE A CA 1
ATOM 702 C C . ILE A 1 90 ? -58.421 9.323 41.166 1.00 78.50 90 ILE A C 1
ATOM 704 O O . ILE A 1 90 ? -57.384 9.070 40.548 1.00 78.50 90 ILE A O 1
ATOM 708 N N . LEU A 1 91 ? -58.472 10.291 42.086 1.00 80.19 91 LEU A N 1
ATOM 709 C CA . LEU A 1 91 ? -57.355 11.188 42.386 1.00 80.19 91 LEU A CA 1
ATOM 710 C C . LEU A 1 91 ? -56.110 10.440 42.900 1.00 80.19 91 LEU A C 1
ATOM 712 O O . LEU A 1 91 ? -54.991 10.775 42.509 1.00 80.19 91 LEU A O 1
ATOM 716 N N . LYS A 1 92 ? -56.290 9.398 43.727 1.00 80.19 92 LYS A N 1
ATOM 717 C CA . LYS A 1 92 ? -55.196 8.566 44.274 1.00 80.19 92 LYS A CA 1
ATOM 718 C C . LYS A 1 92 ? -54.428 7.775 43.207 1.00 80.19 92 LYS A C 1
ATOM 720 O O . LYS A 1 92 ? -53.281 7.401 43.453 1.00 80.19 92 LYS A O 1
ATOM 725 N N . PHE A 1 93 ? -55.026 7.530 42.040 1.00 70.12 93 PHE A N 1
ATOM 726 C CA . PHE A 1 93 ? -54.428 6.733 40.958 1.00 70.12 93 PHE A CA 1
ATOM 727 C C . PHE A 1 93 ? -54.146 7.530 39.681 1.00 70.12 93 PHE A C 1
ATOM 729 O O . PHE A 1 93 ? -53.702 6.946 38.688 1.00 70.12 93 PHE A O 1
ATOM 736 N N . CYS A 1 94 ? -54.330 8.854 39.708 1.00 74.94 94 CYS A N 1
ATOM 737 C CA . CYS A 1 94 ? -53.870 9.726 38.635 1.00 74.94 94 CYS A CA 1
ATOM 738 C C . CYS A 1 94 ? -52.364 9.521 38.374 1.00 74.94 94 CYS A C 1
ATOM 740 O O . CYS A 1 94 ? -51.581 9.401 39.327 1.00 74.94 94 CYS A O 1
ATOM 742 N N . PRO A 1 95 ? -51.929 9.491 37.098 1.00 77.94 95 PRO A N 1
ATOM 743 C CA . PRO A 1 95 ? -50.514 9.425 36.765 1.00 77.94 95 PRO A CA 1
ATOM 744 C C . PRO A 1 95 ? -49.751 10.567 37.435 1.00 77.94 95 PRO A C 1
ATOM 746 O O . PRO A 1 95 ? -50.123 11.738 37.336 1.00 77.94 95 PRO A O 1
ATOM 749 N N . THR A 1 96 ? -48.662 10.231 38.116 1.00 80.06 96 THR A N 1
ATOM 750 C CA . THR A 1 96 ? -47.749 11.237 38.658 1.00 80.06 96 THR A CA 1
ATOM 751 C C . THR A 1 96 ? -47.037 11.949 37.516 1.00 80.06 96 THR A C 1
ATOM 753 O O . THR A 1 96 ? -46.865 11.405 36.425 1.00 80.06 96 THR A O 1
ATOM 756 N N . LYS A 1 97 ? -46.546 13.162 37.775 1.00 76.38 97 LYS A N 1
ATOM 757 C CA . LYS A 1 97 ? -45.764 13.931 36.798 1.00 76.38 97 LYS A CA 1
ATOM 758 C C . LYS A 1 97 ? -44.573 13.135 36.238 1.00 76.38 97 LYS A C 1
ATOM 760 O O . LYS A 1 97 ? -44.333 13.168 35.039 1.00 76.38 97 LYS A O 1
ATOM 765 N N . GLN A 1 98 ? -43.902 12.354 37.086 1.00 75.75 98 GLN A N 1
ATOM 766 C CA . GLN A 1 98 ? -42.792 11.487 36.687 1.00 75.75 98 GLN A CA 1
ATOM 767 C C . GLN A 1 98 ? -43.230 10.367 35.728 1.00 75.75 98 GLN A C 1
ATOM 769 O O . GLN A 1 98 ? -42.547 10.113 34.740 1.00 75.75 98 GLN A O 1
ATOM 774 N N . GLU A 1 99 ? -44.374 9.727 35.985 1.00 75.31 99 GLU A N 1
ATOM 775 C CA . GLU A 1 99 ? -44.933 8.699 35.096 1.00 75.31 99 GLU A CA 1
ATOM 776 C C . GLU A 1 99 ? -45.351 9.302 33.752 1.00 75.31 99 GLU A C 1
ATOM 778 O O . GLU A 1 99 ? -45.068 8.722 32.705 1.00 75.31 99 GLU A O 1
ATOM 783 N N . MET A 1 100 ? -45.947 10.500 33.760 1.00 72.69 100 MET A N 1
ATOM 784 C CA . MET A 1 100 ? -46.284 11.225 32.531 1.00 72.69 100 MET A CA 1
ATOM 785 C C . MET A 1 100 ? -45.041 11.578 31.701 1.00 72.69 100 MET A C 1
ATOM 787 O O . MET A 1 100 ? -45.051 11.402 30.482 1.00 72.69 100 MET A O 1
ATOM 791 N N . ASP A 1 101 ? -43.963 12.035 32.341 1.00 76.38 101 ASP A N 1
ATOM 792 C CA . ASP A 1 101 ? -42.711 12.386 31.660 1.00 76.38 101 ASP A CA 1
ATOM 793 C C . ASP A 1 101 ? -41.997 11.147 31.084 1.00 76.38 101 ASP A C 1
ATOM 795 O O . ASP A 1 101 ? -41.489 11.188 29.960 1.00 76.38 101 ASP A O 1
ATOM 799 N N . GLN A 1 102 ? -42.017 10.015 31.798 1.00 72.19 102 GLN A N 1
ATOM 800 C CA . GLN A 1 102 ? -41.498 8.735 31.299 1.00 72.19 102 GLN A CA 1
ATOM 801 C C . GLN A 1 102 ? -42.292 8.234 30.086 1.00 72.19 102 GLN A C 1
ATOM 803 O O . GLN A 1 102 ? -41.700 7.888 29.062 1.00 72.19 102 GLN A O 1
ATOM 808 N N . LEU A 1 103 ? -43.626 8.253 30.162 1.00 72.00 103 LEU A N 1
ATOM 809 C CA . LEU A 1 103 ? -44.504 7.909 29.040 1.00 72.00 103 LEU A CA 1
ATOM 810 C C . LEU A 1 103 ? -44.238 8.805 27.825 1.00 72.00 103 LEU A C 1
ATOM 812 O O . LEU A 1 103 ? -44.150 8.303 26.708 1.00 72.00 103 LEU A O 1
ATOM 816 N N . LYS A 1 104 ? -44.036 10.111 28.032 1.00 75.50 104 LYS A N 1
ATOM 817 C CA . LYS A 1 104 ? -43.713 11.064 26.962 1.00 75.50 104 LYS A CA 1
ATOM 818 C C . LYS A 1 104 ? -42.388 10.738 26.268 1.00 75.50 104 LYS A C 1
ATOM 820 O O . LYS A 1 104 ? -42.327 10.791 25.044 1.00 75.50 104 LYS A O 1
ATOM 825 N N . TYR A 1 105 ? -41.351 10.369 27.020 1.00 72.44 105 TYR A N 1
ATOM 826 C CA . TYR A 1 105 ? -40.058 9.968 26.459 1.00 72.44 105 TYR A CA 1
ATOM 827 C C . TYR A 1 105 ? -40.172 8.720 25.569 1.00 72.44 105 TYR A C 1
ATOM 829 O O . TYR A 1 105 ? -39.696 8.725 24.433 1.00 72.44 105 TYR A O 1
ATOM 837 N N . PHE A 1 106 ? -40.855 7.673 26.044 1.00 70.62 106 PHE A N 1
ATOM 838 C CA . PHE A 1 106 ? -41.065 6.460 25.250 1.00 70.62 106 PHE A CA 1
ATOM 839 C C . PHE A 1 106 ? -41.969 6.705 24.042 1.00 70.62 106 PHE A C 1
ATOM 841 O O . PHE A 1 106 ? -41.656 6.218 22.961 1.00 70.62 106 PHE A O 1
ATOM 848 N N . LEU A 1 107 ? -43.029 7.508 24.179 1.00 75.19 107 LEU A N 1
ATOM 849 C CA . LEU A 1 107 ? -43.872 7.917 23.051 1.00 75.19 107 LEU A CA 1
ATOM 850 C C . LEU A 1 107 ? -43.060 8.652 21.977 1.00 75.19 107 LEU A C 1
ATOM 852 O O . LEU A 1 107 ? -43.268 8.412 20.789 1.00 75.19 107 LEU A O 1
ATOM 856 N N . GLU A 1 108 ? -42.103 9.495 22.371 1.00 73.31 108 GLU A N 1
ATOM 857 C CA . GLU A 1 108 ? -41.227 10.193 21.426 1.00 73.31 108 GLU A CA 1
ATOM 858 C C . GLU A 1 108 ? -40.245 9.242 20.730 1.00 73.31 108 GLU A C 1
ATOM 860 O O . GLU A 1 108 ? -40.045 9.340 19.520 1.00 73.31 108 GLU A O 1
ATOM 865 N N . LEU A 1 109 ? -39.688 8.263 21.453 1.00 69.81 109 LEU A N 1
ATOM 866 C CA . LEU A 1 109 ? -38.868 7.200 20.860 1.00 69.81 109 LEU A CA 1
ATOM 867 C C . LEU A 1 109 ? -39.675 6.296 19.918 1.00 69.81 109 LEU A C 1
ATOM 869 O O . LEU A 1 109 ? -39.164 5.887 18.876 1.00 69.81 109 LEU A O 1
ATOM 873 N N . MET A 1 110 ? -40.941 6.020 20.243 1.00 74.56 110 MET A N 1
ATOM 874 C CA . MET A 1 110 ? -41.852 5.222 19.415 1.00 74.56 110 MET A CA 1
ATOM 875 C C . MET A 1 110 ? -42.218 5.911 18.096 1.00 74.56 110 MET A C 1
ATOM 877 O O . MET A 1 110 ? -42.550 5.224 17.130 1.00 74.56 110 MET A O 1
ATOM 881 N N . LYS A 1 111 ? -42.104 7.245 18.004 1.00 80.31 111 LYS A N 1
ATOM 882 C CA . LYS A 1 111 ? -42.230 7.965 16.723 1.00 80.31 111 LYS A CA 1
ATOM 883 C C . LYS A 1 111 ? -41.101 7.627 15.749 1.00 80.31 111 LYS A C 1
ATOM 885 O O . LYS A 1 111 ? -41.256 7.844 14.549 1.00 80.31 111 LYS A O 1
ATOM 890 N N . VAL A 1 112 ? -39.968 7.110 16.231 1.00 70.44 112 VAL A N 1
ATOM 891 C CA . VAL A 1 112 ? -38.842 6.731 15.377 1.00 70.44 112 VAL A CA 1
ATOM 892 C C . VAL A 1 112 ? -39.072 5.317 14.826 1.00 70.44 112 VAL A C 1
ATOM 894 O O . VAL A 1 112 ? -38.991 4.333 15.566 1.00 70.44 112 VAL A O 1
ATOM 897 N N . PRO A 1 113 ? -39.308 5.156 13.510 1.00 73.81 113 PRO A N 1
ATOM 898 C CA . PRO A 1 113 ? -39.568 3.844 12.937 1.00 73.81 113 PRO A CA 1
ATOM 899 C C . PRO A 1 113 ? -38.320 2.966 13.034 1.00 73.81 113 PRO A C 1
ATOM 901 O O . PRO A 1 113 ? -37.229 3.373 12.618 1.00 73.81 113 PRO A O 1
ATOM 904 N N . ARG A 1 114 ? -38.494 1.729 13.520 1.00 84.19 114 ARG A N 1
ATOM 905 C CA . ARG A 1 114 ? -37.404 0.756 13.723 1.00 84.19 114 ARG A CA 1
ATOM 906 C C . ARG A 1 114 ? -36.292 1.307 14.635 1.00 84.19 114 ARG A C 1
ATOM 908 O O . ARG A 1 114 ? -35.112 1.125 14.334 1.00 84.19 114 ARG A O 1
ATOM 915 N N . ILE A 1 115 ? -36.662 2.013 15.711 1.00 83.62 115 ILE A N 1
ATOM 916 C CA . ILE A 1 115 ? -35.724 2.655 16.650 1.00 83.62 115 ILE A CA 1
ATOM 917 C C . ILE A 1 115 ? -34.632 1.701 17.143 1.00 83.62 115 ILE A C 1
ATOM 919 O O . ILE A 1 115 ? -33.463 2.063 17.112 1.00 83.62 115 ILE A O 1
ATOM 923 N N . GLU A 1 116 ? -34.978 0.465 17.493 1.00 72.44 116 GLU A N 1
ATOM 924 C CA . GLU A 1 116 ? -34.020 -0.545 17.952 1.00 72.44 116 GLU A CA 1
ATOM 925 C C . GLU A 1 116 ? -32.946 -0.846 16.895 1.00 72.44 116 GLU A C 1
ATOM 927 O O . GLU A 1 116 ? -31.752 -0.724 17.162 1.00 72.44 116 GLU A O 1
ATOM 932 N N . ALA A 1 117 ? -33.354 -1.143 15.657 1.00 71.44 117 ALA A N 1
ATOM 933 C CA . ALA A 1 117 ? -32.419 -1.383 14.558 1.00 71.44 117 ALA A CA 1
ATOM 934 C C . ALA A 1 117 ? -31.528 -0.157 14.292 1.00 71.44 117 ALA A C 1
ATOM 936 O O . ALA A 1 117 ? -30.332 -0.296 14.043 1.00 71.44 117 ALA A O 1
ATOM 937 N N . LYS A 1 118 ? -32.089 1.057 14.379 1.00 73.62 118 LYS A N 1
ATOM 938 C CA . LYS A 1 118 ? -31.330 2.306 14.216 1.00 73.62 118 LYS A CA 1
ATOM 939 C C . LYS A 1 118 ? -30.321 2.524 15.345 1.00 73.62 118 LYS A C 1
ATOM 941 O O . LYS A 1 118 ? -29.198 2.929 15.057 1.00 73.62 118 LYS A O 1
ATOM 946 N N . LEU A 1 119 ? -30.691 2.236 16.592 1.00 77.56 119 LEU A N 1
ATOM 947 C CA . LEU A 1 119 ? -29.791 2.308 17.743 1.00 77.56 119 LEU A CA 1
ATOM 948 C C . LEU A 1 119 ? -28.670 1.270 17.639 1.00 77.56 119 LEU A C 1
ATOM 950 O O . LEU A 1 119 ? -27.521 1.615 17.888 1.00 77.56 119 LEU A O 1
ATOM 954 N N . ASN A 1 120 ? -28.966 0.052 17.181 1.00 73.19 120 ASN A N 1
ATOM 955 C CA . ASN A 1 120 ? -27.955 -0.982 16.951 1.00 73.19 120 ASN A CA 1
ATOM 956 C C . ASN A 1 120 ? -26.951 -0.583 15.855 1.00 73.19 120 ASN A C 1
ATOM 958 O O . ASN A 1 120 ? -25.743 -0.709 16.050 1.00 73.19 120 ASN A O 1
ATOM 962 N N . VAL A 1 121 ? -27.417 -0.024 14.730 1.00 82.88 121 VAL A N 1
ATOM 963 C CA . VAL A 1 121 ? -26.528 0.516 13.680 1.00 82.88 121 VAL A CA 1
ATOM 964 C C . VAL A 1 121 ? -25.694 1.685 14.207 1.00 82.88 121 VAL A C 1
ATOM 966 O O . VAL A 1 121 ? -24.503 1.787 13.908 1.00 82.88 121 VAL A O 1
ATOM 969 N N . PHE A 1 122 ? -26.299 2.571 15.000 1.00 79.38 122 PHE A N 1
ATOM 970 C CA . PHE A 1 122 ? -25.599 3.709 15.586 1.00 79.38 122 PHE A CA 1
ATOM 971 C C . PHE A 1 122 ? -24.524 3.268 16.587 1.00 79.38 122 PHE A C 1
ATOM 973 O O . PHE A 1 122 ? -23.396 3.755 16.519 1.00 79.38 122 PHE A O 1
ATOM 980 N N . LEU A 1 123 ? -24.834 2.293 17.444 1.00 78.56 123 LEU A N 1
ATOM 981 C CA . LEU A 1 123 ? -23.890 1.678 18.373 1.00 78.56 123 LEU A CA 1
ATOM 982 C C . LEU A 1 123 ? -22.707 1.048 17.627 1.00 78.56 123 LEU A C 1
ATOM 984 O O . LEU A 1 123 ? -21.557 1.343 17.953 1.00 78.56 123 LEU A O 1
ATOM 988 N N . PHE A 1 124 ? -22.980 0.257 16.584 1.00 87.00 124 PHE A N 1
ATOM 989 C CA . PHE A 1 124 ? -21.937 -0.335 15.745 1.00 87.00 124 PHE A CA 1
ATOM 990 C C . PHE A 1 124 ? -21.042 0.737 15.112 1.00 87.00 124 PHE A C 1
ATOM 992 O O . PHE A 1 124 ? -19.820 0.644 15.195 1.00 87.00 124 PHE A O 1
ATOM 999 N N . LYS A 1 125 ? -21.625 1.802 14.546 1.00 81.44 125 LYS A N 1
ATOM 1000 C CA . LYS A 1 125 ? -20.866 2.912 13.948 1.00 81.44 125 LYS A CA 1
ATOM 1001 C C . LYS A 1 125 ? -19.904 3.563 14.947 1.00 81.44 125 LYS A C 1
ATOM 1003 O O . LYS A 1 125 ? -18.777 3.883 14.576 1.00 81.44 125 LYS A O 1
ATOM 1008 N N . ILE A 1 126 ? -20.339 3.767 16.192 1.00 82.38 126 ILE A N 1
ATOM 1009 C CA . ILE A 1 126 ? -19.503 4.353 17.252 1.00 82.38 126 ILE A CA 1
ATOM 1010 C C . ILE A 1 126 ? -18.356 3.405 17.625 1.00 82.38 126 ILE A C 1
ATOM 1012 O O . ILE A 1 126 ? -17.233 3.854 17.848 1.00 82.38 126 ILE A O 1
ATOM 1016 N N . GLN A 1 127 ? -18.619 2.099 17.677 1.00 81.62 127 GLN A N 1
ATOM 1017 C CA . GLN A 1 127 ? -17.641 1.100 18.110 1.00 81.62 127 GLN A CA 1
ATOM 1018 C C . GLN A 1 127 ? -16.674 0.649 17.004 1.00 81.62 127 GLN A C 1
ATOM 1020 O O . GLN A 1 127 ? -15.582 0.180 17.321 1.00 81.62 127 GLN A O 1
ATOM 1025 N N . PHE A 1 128 ? -17.034 0.813 15.728 1.00 88.38 128 PHE A N 1
ATOM 1026 C CA . PHE A 1 128 ? -16.330 0.219 14.588 1.00 88.38 128 PHE A CA 1
ATOM 1027 C C . PHE A 1 128 ? -14.828 0.524 14.555 1.00 88.38 128 PHE A C 1
ATOM 1029 O O . PHE A 1 128 ? -14.012 -0.393 14.539 1.00 88.38 128 PHE A O 1
ATOM 1036 N N . ASN A 1 129 ? -14.441 1.804 14.589 1.00 81.00 129 ASN A N 1
ATOM 1037 C CA . ASN A 1 129 ? -13.027 2.183 14.490 1.00 81.00 129 ASN A CA 1
ATOM 1038 C C . ASN A 1 129 ? -12.208 1.696 15.692 1.00 81.00 129 ASN A C 1
ATOM 1040 O O . ASN A 1 129 ? -11.063 1.287 15.523 1.00 81.00 129 ASN A O 1
ATOM 1044 N N . ALA A 1 130 ? -12.799 1.705 16.891 1.00 82.50 130 ALA A N 1
ATOM 1045 C CA . ALA A 1 130 ? -12.135 1.225 18.100 1.00 82.50 130 ALA A CA 1
ATOM 1046 C C . ALA A 1 130 ? -11.908 -0.294 18.047 1.00 82.50 130 ALA A C 1
ATOM 1048 O O . ALA A 1 130 ? -10.803 -0.762 18.308 1.00 82.50 130 ALA A O 1
ATOM 1049 N N . GLN A 1 131 ? -12.930 -1.056 17.648 1.00 84.31 131 GLN A N 1
ATOM 1050 C CA . GLN A 1 131 ? -12.814 -2.505 17.471 1.00 84.31 131 GLN A CA 1
ATOM 1051 C C . GLN A 1 131 ? -11.807 -2.861 16.368 1.00 84.31 131 GLN A C 1
ATOM 1053 O O . GLN A 1 131 ? -10.970 -3.740 16.560 1.00 84.31 131 GLN A O 1
ATOM 1058 N N . LEU A 1 132 ? -11.836 -2.149 15.236 1.00 84.25 132 LEU A N 1
ATOM 1059 C CA . LEU A 1 132 ? -10.907 -2.370 14.128 1.00 84.25 132 LEU A CA 1
ATOM 1060 C C . LEU A 1 132 ? -9.454 -2.072 14.527 1.00 84.25 132 LEU A C 1
ATOM 1062 O O . LEU A 1 132 ? -8.553 -2.826 14.161 1.00 84.25 132 LEU A O 1
ATOM 1066 N N . ALA A 1 133 ? -9.220 -1.000 15.291 1.00 78.19 133 ALA A N 1
ATOM 1067 C CA . ALA A 1 133 ? -7.895 -0.662 15.806 1.00 78.19 133 ALA A CA 1
ATOM 1068 C C . ALA A 1 133 ? -7.345 -1.756 16.738 1.00 78.19 133 ALA A C 1
ATOM 1070 O O . ALA A 1 133 ? -6.185 -2.139 16.605 1.00 78.19 133 ALA A O 1
ATOM 1071 N N . GLU A 1 134 ? -8.180 -2.317 17.619 1.00 84.00 134 GLU A N 1
ATOM 1072 C CA . GLU A 1 134 ? -7.772 -3.393 18.534 1.00 84.00 134 GLU A CA 1
ATOM 1073 C C . GLU A 1 134 ? -7.412 -4.691 17.789 1.00 84.00 134 GLU A C 1
ATOM 1075 O O . GLU A 1 134 ? -6.431 -5.363 18.126 1.00 84.00 134 GLU A O 1
ATOM 1080 N N . ILE A 1 135 ? -8.152 -5.023 16.725 1.00 84.88 135 ILE A N 1
ATOM 1081 C CA . ILE A 1 135 ? -7.825 -6.159 15.849 1.00 84.88 135 ILE A CA 1
ATOM 1082 C C . ILE A 1 135 ? -6.479 -5.925 15.151 1.00 84.88 135 ILE A C 1
ATOM 1084 O O . ILE A 1 135 ? -5.605 -6.790 15.206 1.00 84.88 135 ILE A O 1
ATOM 1088 N N . LYS A 1 136 ? -6.279 -4.750 14.533 1.00 81.12 136 LYS A N 1
ATOM 1089 C CA . LYS A 1 136 ? -5.010 -4.392 13.870 1.00 81.12 136 LYS A CA 1
ATOM 1090 C C . LYS A 1 136 ? -3.825 -4.478 14.833 1.00 81.12 136 LYS A C 1
ATOM 1092 O O . LYS A 1 136 ? -2.793 -5.054 14.497 1.00 81.12 136 LYS A O 1
ATOM 1097 N N . LYS A 1 137 ? -3.991 -3.962 16.050 1.00 80.94 137 LYS A N 1
ATOM 1098 C CA . LYS A 1 137 ? -2.994 -4.051 17.119 1.00 80.94 137 LYS A CA 1
ATOM 1099 C C . LYS A 1 137 ? -2.644 -5.495 17.464 1.00 80.94 137 LYS A C 1
ATOM 1101 O O . LYS A 1 137 ? -1.467 -5.839 17.526 1.00 80.94 137 LYS A O 1
ATOM 1106 N N . SER A 1 138 ? -3.654 -6.343 17.650 1.00 81.38 138 SER A N 1
ATOM 1107 C CA . SER A 1 138 ? -3.457 -7.760 17.975 1.00 81.38 138 SER A CA 1
ATOM 1108 C C . SER A 1 138 ? -2.652 -8.486 16.891 1.00 81.38 138 SER A C 1
ATOM 1110 O O . SER A 1 138 ? -1.730 -9.234 17.207 1.00 81.38 138 SER A O 1
ATOM 1112 N N . LEU A 1 139 ? -2.943 -8.219 15.613 1.00 80.44 139 LEU A N 1
ATOM 1113 C CA . LEU A 1 139 ? -2.195 -8.784 14.484 1.00 80.44 139 LEU A CA 1
ATOM 1114 C C . LEU A 1 139 ? -0.732 -8.315 14.469 1.00 80.44 139 LEU A C 1
ATOM 1116 O O . LEU A 1 139 ? 0.175 -9.138 14.345 1.00 80.44 139 LEU A O 1
ATOM 1120 N N . ASN A 1 140 ? -0.495 -7.018 14.672 1.00 78.62 140 ASN A N 1
ATOM 1121 C CA . ASN A 1 140 ? 0.857 -6.459 14.722 1.00 78.62 140 ASN A CA 1
ATOM 1122 C C . ASN A 1 140 ? 1.676 -7.005 15.903 1.00 78.62 140 ASN A C 1
ATOM 1124 O O . ASN A 1 140 ? 2.869 -7.261 15.753 1.00 78.62 140 ASN A O 1
ATOM 1128 N N . MET A 1 141 ? 1.050 -7.256 17.056 1.00 78.50 141 MET A N 1
ATOM 1129 C CA . MET A 1 141 ? 1.712 -7.924 18.182 1.00 78.50 141 MET A CA 1
ATOM 1130 C C . MET A 1 141 ? 2.126 -9.361 17.845 1.00 78.50 141 MET A C 1
ATOM 1132 O O . MET A 1 141 ? 3.226 -9.787 18.201 1.00 78.50 141 MET A O 1
ATOM 1136 N N . VAL A 1 142 ? 1.266 -10.117 17.154 1.00 80.56 142 VAL A N 1
ATOM 1137 C CA . VAL A 1 142 ? 1.598 -11.482 16.720 1.00 80.56 142 VAL A CA 1
ATOM 1138 C C . VAL A 1 142 ? 2.790 -11.454 15.767 1.00 80.56 142 VAL A C 1
ATOM 1140 O O . VAL A 1 142 ? 3.735 -12.212 15.987 1.00 80.56 142 VAL A O 1
ATOM 1143 N N . LEU A 1 143 ? 2.790 -10.546 14.786 1.00 78.19 143 LEU A N 1
ATOM 1144 C CA . LEU A 1 143 ? 3.916 -10.340 13.870 1.00 78.19 143 LEU A CA 1
ATOM 1145 C C . LEU A 1 143 ? 5.209 -10.025 14.632 1.00 78.19 143 LEU A C 1
ATOM 1147 O O . LEU A 1 143 ? 6.182 -10.757 14.479 1.00 78.19 143 LEU A O 1
ATOM 1151 N N . ALA A 1 144 ? 5.188 -9.048 15.544 1.00 77.88 144 ALA A N 1
ATOM 1152 C CA . ALA A 1 144 ? 6.351 -8.695 16.360 1.00 77.88 144 ALA A CA 1
ATOM 1153 C C . ALA A 1 144 ? 6.888 -9.874 17.192 1.00 77.88 144 ALA A C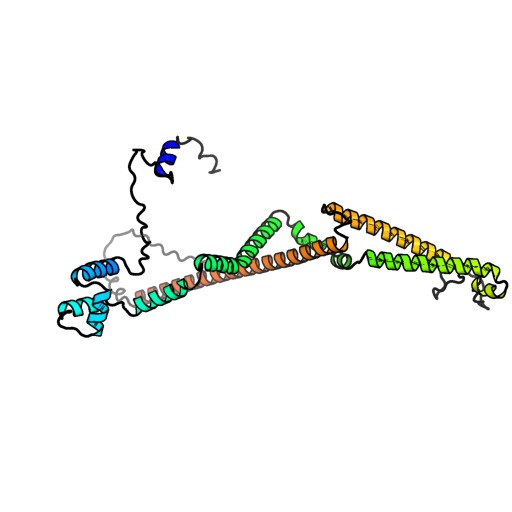 1
ATOM 1155 O O . ALA A 1 144 ? 8.097 -10.042 17.335 1.00 77.88 144 ALA A O 1
ATOM 1156 N N . SER A 1 145 ? 5.999 -10.721 17.721 1.00 81.31 145 SER A N 1
ATOM 1157 C CA . SER A 1 145 ? 6.391 -11.874 18.543 1.00 81.31 145 SER A CA 1
ATOM 1158 C C . SER A 1 145 ? 6.944 -13.059 17.744 1.00 81.31 145 SER A C 1
ATOM 1160 O O . SER A 1 145 ? 7.724 -13.847 18.279 1.00 81.31 145 SER A O 1
ATOM 1162 N N . LYS A 1 146 ? 6.501 -13.236 16.492 1.00 82.88 146 LYS A N 1
ATOM 1163 C CA . LYS A 1 146 ? 6.804 -14.423 15.676 1.00 82.88 146 LYS A CA 1
ATOM 1164 C C . LYS A 1 146 ? 7.864 -14.168 14.615 1.00 82.88 146 LYS A C 1
ATOM 1166 O O . LYS A 1 146 ? 8.599 -15.091 14.283 1.00 82.88 146 LYS A O 1
ATOM 1171 N N . SER A 1 147 ? 7.937 -12.952 14.088 1.00 81.75 147 SER A N 1
ATOM 1172 C CA . SER A 1 147 ? 8.891 -12.566 13.054 1.00 81.75 147 SER A CA 1
ATOM 1173 C C . SER A 1 147 ? 9.215 -11.071 13.184 1.00 81.75 147 SER A C 1
ATOM 1175 O O . SER A 1 147 ? 8.613 -10.236 12.511 1.00 81.75 147 SER A O 1
ATOM 1177 N N . PRO A 1 148 ? 10.146 -10.703 14.082 1.00 79.94 148 PRO A N 1
ATOM 1178 C CA . PRO A 1 148 ? 10.506 -9.303 14.305 1.00 79.94 148 PRO A CA 1
ATOM 1179 C C . PRO A 1 148 ? 11.194 -8.662 13.090 1.00 79.94 148 PRO A C 1
ATOM 1181 O O . PRO A 1 148 ? 11.029 -7.469 12.879 1.00 79.94 148 PRO A O 1
ATOM 1184 N N . THR A 1 149 ? 11.873 -9.457 12.255 1.00 82.19 149 THR A N 1
ATOM 1185 C CA . THR A 1 149 ? 12.487 -9.038 10.975 1.00 82.19 149 THR A CA 1
ATOM 1186 C C . THR A 1 149 ? 11.467 -8.654 9.898 1.00 82.19 149 THR A C 1
ATOM 1188 O O . THR A 1 149 ? 11.824 -8.334 8.774 1.00 82.19 149 THR A O 1
ATOM 1191 N N . LEU A 1 150 ? 10.174 -8.809 10.184 1.00 83.12 150 LEU A N 1
ATOM 1192 C CA . LEU A 1 150 ? 9.080 -8.424 9.296 1.00 83.12 150 LEU A CA 1
ATOM 1193 C C . LEU A 1 150 ? 8.503 -7.057 9.685 1.00 83.12 150 LEU A C 1
ATOM 1195 O O . LEU A 1 150 ? 7.545 -6.609 9.069 1.00 83.12 150 LEU A O 1
ATOM 1199 N N . LEU A 1 151 ? 9.036 -6.405 10.724 1.00 84.31 151 LEU A N 1
ATOM 1200 C CA . LEU A 1 151 ? 8.622 -5.061 11.140 1.00 84.31 151 LEU A CA 1
ATOM 1201 C C . LEU A 1 151 ? 9.376 -3.968 10.369 1.00 84.31 151 LEU A C 1
ATOM 1203 O O . LEU A 1 151 ? 8.840 -2.883 10.138 1.00 84.31 151 LEU A O 1
ATOM 1207 N N . ASP A 1 152 ? 10.596 -4.274 9.942 1.00 87.25 152 ASP A N 1
ATOM 1208 C CA . ASP A 1 152 ? 11.539 -3.402 9.243 1.00 87.25 152 ASP A CA 1
ATOM 1209 C C . ASP A 1 152 ? 11.627 -3.680 7.735 1.00 87.25 152 ASP A C 1
ATOM 1211 O O . ASP A 1 152 ? 12.405 -3.036 7.048 1.00 87.25 152 ASP A O 1
ATOM 1215 N N . PHE A 1 153 ? 10.759 -4.533 7.174 1.00 90.25 153 PHE A N 1
ATOM 1216 C CA . PHE A 1 153 ? 10.736 -4.838 5.728 1.00 90.25 153 PHE A CA 1
ATOM 1217 C C . PHE A 1 153 ? 10.592 -3.600 4.822 1.00 90.25 153 PHE A C 1
ATOM 1219 O O . PHE A 1 153 ? 10.876 -3.645 3.628 1.00 90.25 153 PHE A O 1
ATOM 1226 N N . HIS A 1 154 ? 10.095 -2.491 5.369 1.00 90.44 154 HIS A N 1
ATOM 1227 C CA . HIS A 1 154 ? 9.986 -1.229 4.652 1.00 90.44 154 HIS A CA 1
ATOM 1228 C C . HIS A 1 154 ? 11.358 -0.618 4.319 1.00 90.44 154 HIS A C 1
ATOM 1230 O O . HIS A 1 154 ? 11.455 0.122 3.342 1.00 90.44 154 HIS A O 1
ATOM 1236 N N . GLU A 1 155 ? 12.405 -0.954 5.078 1.00 89.81 155 GLU A N 1
ATOM 1237 C CA . GLU A 1 155 ? 13.797 -0.569 4.811 1.00 89.81 155 GLU A CA 1
ATOM 1238 C C . GLU A 1 155 ? 14.339 -1.247 3.540 1.00 89.81 155 GLU A C 1
ATOM 1240 O O . GLU A 1 155 ? 15.147 -0.666 2.819 1.00 89.81 155 GLU A O 1
ATOM 1245 N N . ASP A 1 156 ? 13.824 -2.426 3.181 1.00 93.06 156 ASP A N 1
ATOM 1246 C CA . ASP A 1 156 ? 14.173 -3.101 1.923 1.00 93.06 156 ASP A CA 1
ATOM 1247 C C . ASP A 1 156 ? 13.459 -2.479 0.704 1.00 93.06 156 ASP A C 1
ATOM 1249 O O . ASP A 1 156 ? 13.794 -2.765 -0.447 1.00 93.06 156 ASP A O 1
ATOM 1253 N N . LEU A 1 157 ? 12.466 -1.610 0.934 1.00 93.06 157 LEU A N 1
ATOM 1254 C CA . LEU A 1 157 ? 11.583 -1.041 -0.090 1.00 93.06 157 LEU A CA 1
ATOM 1255 C C . LEU A 1 157 ? 11.776 0.474 -0.285 1.00 93.06 157 LEU A C 1
ATOM 1257 O O . LEU A 1 157 ? 10.869 1.161 -0.758 1.00 93.06 157 LEU A O 1
ATOM 1261 N N . VAL A 1 158 ? 12.963 1.013 0.007 1.00 92.75 158 VAL A N 1
ATOM 1262 C CA . VAL A 1 158 ? 13.267 2.461 -0.091 1.00 92.75 158 VAL A CA 1
ATOM 1263 C C . VAL A 1 158 ? 13.002 3.073 -1.471 1.00 92.75 158 VAL A C 1
ATOM 1265 O O . VAL A 1 158 ? 12.586 4.226 -1.578 1.00 92.75 158 VAL A O 1
ATOM 1268 N N . SER A 1 159 ? 13.193 2.307 -2.548 1.00 94.50 159 SER A N 1
ATOM 1269 C CA . SER A 1 159 ? 12.958 2.778 -3.920 1.00 94.50 159 SER A CA 1
ATOM 1270 C C . SER A 1 159 ? 11.487 2.731 -4.341 1.00 94.50 159 SER A C 1
ATOM 1272 O O . SER A 1 159 ? 11.149 3.261 -5.399 1.00 94.50 159 SER A O 1
ATOM 1274 N N . LEU A 1 160 ? 10.601 2.129 -3.538 1.00 94.88 160 LEU A N 1
ATOM 1275 C CA . LEU A 1 160 ? 9.198 1.913 -3.896 1.00 94.88 160 LEU A CA 1
ATOM 1276 C C . LEU A 1 160 ? 8.448 3.229 -4.131 1.00 94.88 160 LEU A C 1
ATOM 1278 O O . LEU A 1 160 ? 7.636 3.323 -5.050 1.00 94.88 160 LEU A O 1
ATOM 1282 N N . GLU A 1 161 ? 8.745 4.269 -3.347 1.00 92.50 161 GLU A N 1
ATOM 1283 C CA . GLU A 1 161 ? 8.114 5.574 -3.545 1.00 92.50 161 GLU A CA 1
ATOM 1284 C C . GLU A 1 161 ? 8.499 6.201 -4.892 1.00 92.50 161 GLU A C 1
ATOM 1286 O O . GLU A 1 161 ? 7.626 6.709 -5.600 1.00 92.50 161 GLU A O 1
ATOM 1291 N N . ALA A 1 162 ? 9.776 6.143 -5.276 1.00 95.12 162 ALA A N 1
ATOM 1292 C CA . ALA A 1 162 ? 10.221 6.625 -6.582 1.00 95.12 162 ALA A CA 1
ATOM 1293 C C . ALA A 1 162 ? 9.629 5.774 -7.716 1.00 95.12 162 ALA A C 1
ATOM 1295 O O . ALA A 1 162 ? 9.099 6.321 -8.681 1.00 95.12 162 ALA A O 1
ATOM 1296 N N . ALA A 1 163 ? 9.636 4.448 -7.552 1.00 94.44 163 ALA A N 1
ATOM 1297 C CA . ALA A 1 163 ? 9.072 3.504 -8.510 1.00 94.44 163 ALA A CA 1
ATOM 1298 C C . ALA A 1 163 ? 7.579 3.760 -8.775 1.00 94.44 163 ALA A C 1
ATOM 1300 O O . ALA A 1 163 ? 7.164 3.775 -9.928 1.00 94.44 163 ALA A O 1
ATOM 1301 N N . SER A 1 164 ? 6.791 4.065 -7.736 1.00 94.25 164 SER A N 1
ATOM 1302 C CA . SER A 1 164 ? 5.346 4.338 -7.856 1.00 94.25 164 SER A CA 1
ATOM 1303 C C . SER A 1 164 ? 4.977 5.569 -8.696 1.00 94.25 164 SER A C 1
ATOM 1305 O O . SER A 1 164 ? 3.813 5.744 -9.066 1.00 94.25 164 SER A O 1
ATOM 1307 N N . LYS A 1 165 ? 5.957 6.443 -8.965 1.00 94.56 165 LYS A N 1
ATOM 1308 C CA . LYS A 1 165 ? 5.801 7.678 -9.747 1.00 94.56 165 LYS A CA 1
ATOM 1309 C C . LYS A 1 165 ? 6.223 7.505 -11.206 1.00 94.56 165 LYS A C 1
ATOM 1311 O O . LYS A 1 165 ? 5.927 8.383 -12.014 1.00 94.56 165 LYS A O 1
ATOM 1316 N N . ILE A 1 166 ? 6.909 6.411 -11.542 1.00 94.00 166 ILE A N 1
ATOM 1317 C CA . ILE A 1 166 ? 7.280 6.091 -12.923 1.00 94.00 166 ILE A CA 1
ATOM 1318 C C . ILE A 1 166 ? 5.998 5.863 -13.718 1.00 94.00 166 ILE A C 1
ATOM 1320 O O . ILE A 1 166 ? 5.058 5.277 -13.205 1.00 94.00 166 ILE A O 1
ATOM 1324 N N . GLN A 1 167 ? 5.958 6.340 -14.958 1.00 94.44 167 GLN A N 1
ATOM 1325 C CA . GLN A 1 167 ? 4.861 6.101 -15.892 1.00 94.44 167 GLN A CA 1
ATOM 1326 C C . GLN A 1 167 ? 5.445 5.394 -17.119 1.00 94.44 167 GLN A C 1
ATOM 1328 O O . GLN A 1 167 ? 6.013 6.033 -18.004 1.00 94.44 167 GLN A O 1
ATOM 1333 N N . MET A 1 168 ? 5.334 4.068 -17.175 1.00 92.50 168 MET A N 1
ATOM 1334 C CA . MET A 1 168 ? 5.936 3.202 -18.196 1.00 92.50 168 MET A CA 1
ATOM 1335 C C . MET A 1 168 ? 5.478 3.561 -19.607 1.00 92.50 168 MET A C 1
ATOM 1337 O O . MET A 1 168 ? 6.254 3.456 -20.559 1.00 92.50 168 MET A O 1
ATOM 1341 N N . LYS A 1 169 ? 4.228 4.017 -19.738 1.00 91.94 169 LYS A N 1
ATOM 1342 C CA . LYS A 1 169 ? 3.677 4.500 -21.005 1.00 91.94 169 LYS A CA 1
ATOM 1343 C C . LYS A 1 169 ? 4.342 5.801 -21.461 1.00 91.94 169 LYS A C 1
ATOM 1345 O O . LYS A 1 169 ? 4.776 5.880 -22.605 1.00 91.94 169 LYS A O 1
ATOM 1350 N N . GLN A 1 170 ? 4.466 6.781 -20.566 1.00 94.62 170 GLN A N 1
ATOM 1351 C CA . GLN A 1 170 ? 5.132 8.055 -20.858 1.00 94.62 170 GLN A CA 1
ATOM 1352 C C . GLN A 1 170 ? 6.600 7.827 -21.245 1.00 94.62 170 GLN A C 1
ATOM 1354 O O . GLN A 1 170 ? 7.081 8.379 -22.229 1.00 94.62 170 GLN A O 1
ATOM 1359 N N . LEU A 1 171 ? 7.287 6.937 -20.523 1.00 94.00 171 LEU A N 1
ATOM 1360 C CA . LEU A 1 171 ? 8.673 6.579 -20.812 1.00 94.00 171 LEU A CA 1
ATOM 1361 C C . LEU A 1 171 ? 8.830 5.919 -22.195 1.00 94.00 171 LEU A C 1
ATOM 1363 O O . LEU A 1 171 ? 9.781 6.217 -22.916 1.00 94.00 171 LEU A O 1
ATOM 1367 N N . ALA A 1 172 ? 7.885 5.060 -22.600 1.00 93.75 172 ALA A N 1
ATOM 1368 C CA . ALA A 1 172 ? 7.862 4.515 -23.959 1.00 93.75 172 ALA A CA 1
ATOM 1369 C C . ALA A 1 172 ? 7.677 5.609 -25.017 1.00 93.75 172 ALA A C 1
ATOM 1371 O O . ALA A 1 172 ? 8.357 5.582 -26.040 1.00 93.75 172 ALA A O 1
ATOM 1372 N N . GLU A 1 173 ? 6.767 6.557 -24.793 1.00 96.12 173 GLU A N 1
ATOM 1373 C CA . GLU A 1 173 ? 6.507 7.653 -25.732 1.00 96.12 173 GLU A CA 1
ATOM 1374 C C . GLU A 1 173 ? 7.752 8.534 -25.933 1.00 96.12 173 GLU A C 1
ATOM 1376 O O . GLU A 1 173 ? 8.114 8.837 -27.073 1.00 96.12 173 GLU A O 1
ATOM 1381 N N . GLU A 1 174 ? 8.463 8.864 -24.853 1.00 94.69 174 GLU A N 1
ATOM 1382 C CA . GLU A 1 174 ? 9.728 9.608 -24.897 1.00 94.69 174 GLU A CA 1
ATOM 1383 C C . GLU A 1 174 ? 10.825 8.836 -25.639 1.00 94.69 174 GLU A C 1
ATOM 1385 O O . GLU A 1 174 ? 11.451 9.375 -26.555 1.00 94.69 174 GLU A O 1
ATOM 1390 N N . MET A 1 175 ? 11.004 7.550 -25.322 1.00 94.69 175 MET A N 1
ATOM 1391 C CA . MET A 1 175 ? 11.976 6.686 -25.999 1.00 94.69 175 MET A CA 1
ATOM 1392 C C . MET A 1 175 ? 11.699 6.596 -27.508 1.00 94.69 175 MET A C 1
ATOM 1394 O O . MET A 1 175 ? 12.612 6.727 -28.322 1.00 94.69 175 MET A O 1
ATOM 1398 N N . GLN A 1 176 ? 10.432 6.437 -27.901 1.00 94.50 176 GLN A N 1
ATOM 1399 C CA . GLN A 1 176 ? 10.030 6.410 -29.310 1.00 94.50 176 GLN A CA 1
ATOM 1400 C C . GLN A 1 176 ? 10.257 7.752 -30.012 1.00 94.50 176 GLN A C 1
ATOM 1402 O O . GLN A 1 176 ? 10.596 7.777 -31.196 1.00 94.50 176 GLN A O 1
ATOM 1407 N N . SER A 1 177 ? 10.090 8.871 -29.305 1.00 96.25 177 SER A N 1
ATOM 1408 C CA . SER A 1 177 ? 10.401 10.195 -29.846 1.00 96.25 177 SER A CA 1
ATOM 1409 C C . SER A 1 177 ? 11.895 10.347 -30.146 1.00 96.25 177 SER A C 1
ATOM 1411 O O . SER A 1 177 ? 12.248 10.881 -31.197 1.00 96.25 177 SER A O 1
ATOM 1413 N N . ILE A 1 178 ? 12.767 9.846 -29.264 1.00 95.31 178 ILE A N 1
ATOM 1414 C CA . ILE A 1 178 ? 14.224 9.873 -29.461 1.00 95.31 178 ILE A CA 1
ATOM 1415 C C . ILE A 1 178 ? 14.625 8.994 -30.651 1.00 95.31 178 ILE A C 1
ATOM 1417 O O . ILE A 1 178 ? 15.338 9.471 -31.533 1.00 95.31 178 ILE A O 1
ATOM 1421 N N . ILE A 1 179 ? 14.116 7.756 -30.721 1.00 94.44 179 ILE A N 1
ATOM 1422 C CA . ILE A 1 179 ? 14.383 6.827 -31.835 1.00 94.44 179 ILE A CA 1
ATOM 1423 C C . ILE A 1 179 ? 14.018 7.482 -33.173 1.00 94.44 179 ILE A C 1
ATOM 1425 O O . ILE A 1 179 ? 14.854 7.576 -34.067 1.00 94.44 179 ILE A O 1
ATOM 1429 N N . LYS A 1 180 ? 12.803 8.034 -33.284 1.00 96.00 180 LYS A N 1
ATOM 1430 C CA . LYS A 1 180 ? 12.347 8.726 -34.502 1.00 96.00 180 LYS A CA 1
ATOM 1431 C C . LYS A 1 180 ? 13.167 9.974 -34.827 1.00 96.00 180 LYS A C 1
ATOM 1433 O O . LYS A 1 180 ? 13.318 10.322 -35.995 1.00 96.00 180 LYS A O 1
ATOM 1438 N N . GLY A 1 181 ? 13.644 10.691 -33.810 1.00 95.62 181 GLY A N 1
ATOM 1439 C CA . GLY A 1 181 ? 14.538 11.834 -33.990 1.00 95.62 181 GLY A CA 1
ATOM 1440 C C . GLY A 1 181 ? 15.858 11.413 -34.632 1.00 95.62 181 GLY A C 1
ATOM 1441 O O . GLY A 1 181 ? 16.271 12.011 -35.623 1.00 95.62 181 GLY A O 1
ATOM 1442 N N . LEU A 1 182 ? 16.470 10.343 -34.119 1.00 95.25 182 LEU A N 1
ATOM 1443 C CA . LEU A 1 182 ? 17.715 9.793 -34.651 1.00 95.25 182 LEU A CA 1
ATOM 1444 C C . LEU A 1 182 ? 17.544 9.243 -36.076 1.00 95.25 182 LEU A C 1
ATOM 1446 O O . LEU A 1 182 ? 18.370 9.539 -36.936 1.00 95.25 182 LEU A O 1
ATOM 1450 N N . GLU A 1 183 ? 16.441 8.542 -36.360 1.00 95.25 183 GLU A N 1
ATOM 1451 C CA . GLU A 1 183 ? 16.109 8.068 -37.715 1.00 95.25 183 GLU A CA 1
ATOM 1452 C C . GLU A 1 183 ? 16.053 9.217 -38.732 1.00 95.25 183 GLU A C 1
ATOM 1454 O O . GLU A 1 183 ? 16.550 9.089 -39.850 1.00 95.25 183 GLU A O 1
ATOM 1459 N N . LYS A 1 184 ? 15.485 10.369 -38.353 1.00 94.81 184 LYS A N 1
AT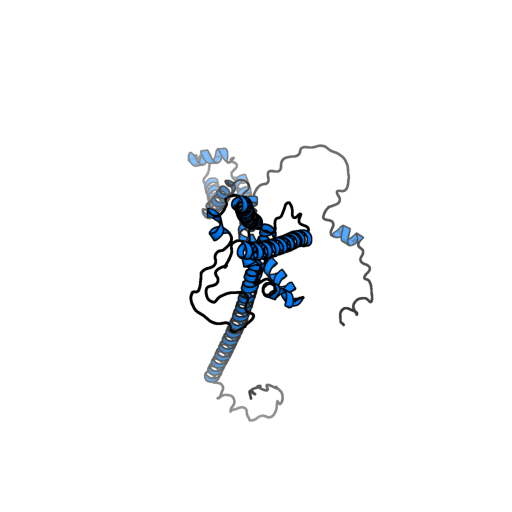OM 1460 C CA . LYS A 1 184 ? 15.460 11.559 -39.220 1.00 94.81 184 LYS A CA 1
ATOM 1461 C C . LYS A 1 184 ? 16.853 12.134 -39.452 1.00 94.81 184 LYS A C 1
ATOM 1463 O O . LYS A 1 184 ? 17.155 12.534 -40.569 1.00 94.81 184 LYS A O 1
ATOM 1468 N N . VAL A 1 185 ? 17.702 12.159 -38.424 1.00 91.81 185 VAL A N 1
ATOM 1469 C CA . VAL A 1 185 ? 19.092 12.631 -38.545 1.00 91.81 185 VAL A CA 1
ATOM 1470 C C . VAL A 1 185 ? 19.904 11.716 -39.469 1.00 91.81 185 VAL A C 1
ATOM 1472 O O . VAL A 1 185 ? 20.653 12.203 -40.312 1.00 91.81 185 VAL A O 1
ATOM 1475 N N . GLN A 1 186 ? 19.706 10.399 -39.380 1.00 90.25 186 GLN A N 1
ATOM 1476 C CA . GLN A 1 186 ? 20.308 9.427 -40.298 1.00 90.25 186 GLN A CA 1
ATOM 1477 C C . GLN A 1 186 ? 19.814 9.604 -41.741 1.00 90.25 186 GLN A C 1
ATOM 1479 O O . GLN A 1 186 ? 20.619 9.559 -42.671 1.00 90.25 186 GLN A O 1
ATOM 1484 N N . GLN A 1 187 ? 18.505 9.805 -41.939 1.00 92.06 187 GLN A N 1
ATOM 1485 C CA . GLN A 1 187 ? 17.923 10.054 -43.263 1.00 92.06 187 GLN A CA 1
ATOM 1486 C C . GLN A 1 187 ? 18.493 11.324 -43.895 1.00 92.06 187 GLN A C 1
ATOM 1488 O O . GLN A 1 187 ? 18.847 11.302 -45.072 1.00 92.06 187 GLN A O 1
ATOM 1493 N N . GLU A 1 188 ? 18.627 12.394 -43.112 1.00 90.62 188 GLU A N 1
ATOM 1494 C CA . GLU A 1 188 ? 19.208 13.652 -43.576 1.00 90.62 188 GLU A CA 1
ATOM 1495 C C . GLU A 1 188 ? 20.686 13.483 -43.949 1.00 90.62 188 GLU A C 1
ATOM 1497 O O . GLU A 1 188 ? 21.079 13.879 -45.041 1.00 90.62 188 GLU A O 1
ATOM 1502 N N . LEU A 1 189 ? 21.487 12.805 -43.113 1.00 86.62 189 LEU A N 1
ATOM 1503 C CA . LEU A 1 189 ? 22.890 12.506 -43.430 1.00 86.62 189 LEU A CA 1
ATOM 1504 C C . LEU A 1 189 ? 23.031 11.670 -44.717 1.00 86.62 189 LEU A C 1
ATOM 1506 O O . LEU A 1 189 ? 23.974 11.848 -45.487 1.00 86.62 189 LEU A O 1
ATOM 1510 N N . ALA A 1 190 ? 22.114 10.729 -44.954 1.00 87.25 190 ALA A N 1
ATOM 1511 C CA . ALA A 1 190 ? 22.113 9.925 -46.173 1.00 87.25 190 ALA A CA 1
ATOM 1512 C C . ALA A 1 190 ? 21.703 10.744 -47.409 1.00 87.25 190 ALA A C 1
ATOM 1514 O O . ALA A 1 190 ? 22.267 10.553 -48.488 1.00 87.25 190 ALA A O 1
ATOM 1515 N N . ALA A 1 191 ? 20.734 11.652 -47.263 1.00 88.00 191 ALA A N 1
ATOM 1516 C CA . ALA A 1 191 ? 20.291 12.538 -48.334 1.00 88.00 191 ALA A CA 1
ATOM 1517 C C . ALA A 1 191 ? 21.386 13.542 -48.723 1.00 88.00 191 ALA A C 1
ATOM 1519 O O . ALA A 1 191 ? 21.667 13.694 -49.917 1.00 88.00 191 ALA A O 1
ATOM 1520 N N . SER A 1 192 ? 22.065 14.128 -47.729 1.00 84.44 192 SER A N 1
ATOM 1521 C CA . SER A 1 192 ? 23.069 15.179 -47.920 1.00 84.44 192 SER A CA 1
ATOM 1522 C C . SER A 1 192 ? 24.288 14.735 -48.728 1.00 84.44 192 SER A C 1
ATOM 1524 O O . SER A 1 192 ? 24.975 15.561 -49.331 1.00 84.44 192 SER A O 1
ATOM 1526 N N . ALA A 1 193 ? 24.546 13.426 -48.813 1.00 80.38 193 ALA A N 1
ATOM 1527 C CA . ALA A 1 193 ? 25.610 12.865 -49.643 1.00 80.38 193 ALA A CA 1
ATOM 1528 C C . ALA A 1 193 ? 25.462 13.207 -51.143 1.00 80.38 193 ALA A C 1
ATOM 1530 O O . ALA A 1 193 ? 26.448 13.160 -51.879 1.00 80.38 193 ALA A O 1
ATOM 1531 N N . ASN A 1 194 ? 24.253 13.562 -51.599 1.00 83.38 194 ASN A N 1
ATOM 1532 C CA . ASN A 1 194 ? 23.965 13.896 -52.997 1.00 83.38 194 ASN A CA 1
ATOM 1533 C C . ASN A 1 194 ? 23.964 15.409 -53.294 1.00 83.38 194 ASN A C 1
ATOM 1535 O O . ASN A 1 194 ? 23.787 15.791 -54.451 1.00 83.38 194 ASN A O 1
ATOM 1539 N N . ASP A 1 195 ? 24.191 16.268 -52.297 1.00 83.56 195 ASP A N 1
ATOM 1540 C CA . ASP A 1 195 ? 24.086 17.731 -52.447 1.00 83.56 195 ASP A CA 1
ATOM 1541 C C . ASP A 1 195 ? 25.332 18.383 -53.072 1.00 83.56 195 ASP A C 1
ATOM 1543 O O . ASP A 1 195 ? 25.339 19.571 -53.405 1.00 83.56 195 ASP A O 1
ATOM 1547 N N . GLY A 1 196 ? 26.416 17.625 -53.240 1.00 77.56 196 GLY A N 1
ATOM 1548 C CA . GLY A 1 196 ? 27.692 18.152 -53.718 1.00 77.56 196 GLY A CA 1
ATOM 1549 C C . GLY A 1 196 ? 28.447 18.971 -52.652 1.00 77.56 196 GLY A C 1
ATOM 1550 O O . GLY A 1 196 ? 28.242 18.768 -51.455 1.00 77.56 196 GLY A O 1
ATOM 1551 N N . PRO A 1 197 ? 29.346 19.895 -53.051 1.00 76.00 197 PRO A N 1
ATOM 1552 C CA . PRO A 1 197 ? 30.285 20.555 -52.132 1.00 76.00 197 PRO A CA 1
ATOM 1553 C C . PRO A 1 197 ? 29.627 21.413 -51.042 1.00 76.00 197 PRO A C 1
ATOM 1555 O O . PRO A 1 197 ? 30.235 21.672 -50.009 1.00 76.00 197 PRO A O 1
ATOM 1558 N N . VAL A 1 198 ? 28.385 21.863 -51.256 1.00 76.75 198 VAL A N 1
ATOM 1559 C CA . VAL A 1 198 ? 27.673 22.739 -50.310 1.00 76.75 198 VAL A CA 1
ATOM 1560 C C . VAL A 1 198 ? 27.387 22.051 -48.970 1.00 76.75 198 VAL A C 1
ATOM 1562 O O . VAL A 1 198 ? 27.394 22.716 -47.937 1.00 76.75 198 VAL A O 1
ATOM 1565 N N . SER A 1 199 ? 27.226 20.725 -48.971 1.00 76.44 199 SER A N 1
ATOM 1566 C CA . SER A 1 199 ? 27.002 19.926 -47.761 1.00 76.44 199 SER A CA 1
ATOM 1567 C C . SER A 1 199 ? 28.301 19.317 -47.219 1.00 76.44 199 SER A C 1
ATOM 1569 O O . SER A 1 199 ? 28.269 18.576 -46.245 1.00 76.44 199 SER A O 1
ATOM 1571 N N . GLU A 1 200 ? 29.476 19.616 -47.788 1.00 67.56 200 GLU A N 1
ATOM 1572 C CA . GLU A 1 200 ? 30.746 19.006 -47.358 1.00 67.56 200 GLU A CA 1
ATOM 1573 C C . GLU A 1 200 ? 31.080 19.326 -45.886 1.00 67.56 200 GLU A C 1
ATOM 1575 O O . GLU A 1 200 ? 31.498 18.436 -45.145 1.00 67.56 200 GLU A O 1
ATOM 1580 N N . VAL A 1 201 ? 30.767 20.545 -45.430 1.00 67.75 201 VAL A N 1
ATOM 1581 C CA . VAL A 1 201 ? 30.901 20.988 -44.024 1.00 67.75 201 VAL A CA 1
ATOM 1582 C C . VAL A 1 201 ? 29.914 20.273 -43.088 1.00 67.75 201 VAL A C 1
ATOM 1584 O O . VAL A 1 201 ? 30.222 20.030 -41.927 1.00 67.75 201 VAL A O 1
ATOM 1587 N N . PHE A 1 202 ? 28.738 19.877 -43.583 1.00 69.50 202 PHE A N 1
ATOM 1588 C CA . PHE A 1 202 ? 27.735 19.135 -42.805 1.00 69.50 202 PHE A CA 1
ATOM 1589 C C . PHE A 1 202 ? 28.210 17.708 -42.467 1.00 69.50 202 PHE A C 1
ATOM 1591 O O . PHE A 1 202 ? 27.907 17.178 -41.399 1.00 69.50 202 PHE A O 1
ATOM 1598 N N . HIS A 1 203 ? 29.014 17.105 -43.351 1.00 62.66 203 HIS A N 1
ATOM 1599 C CA . HIS A 1 203 ? 29.627 15.788 -43.138 1.00 62.66 203 HIS A CA 1
ATOM 1600 C C . HIS A 1 203 ? 30.957 15.867 -42.374 1.00 62.66 203 HIS A C 1
ATOM 1602 O O . HIS A 1 203 ? 31.312 14.920 -41.668 1.00 62.66 203 HIS A O 1
ATOM 1608 N N . LYS A 1 204 ? 31.690 16.975 -42.535 1.00 62.31 204 LYS A N 1
ATOM 1609 C CA . LYS A 1 204 ? 33.008 17.248 -41.952 1.00 62.31 204 LYS A CA 1
ATOM 1610 C C . LYS A 1 204 ? 32.948 18.550 -41.147 1.00 62.31 204 LYS A C 1
ATOM 1612 O O . LYS A 1 204 ? 33.274 19.611 -41.676 1.00 62.31 204 LYS A O 1
ATOM 1617 N N . VAL A 1 205 ? 32.559 18.505 -39.876 1.00 51.25 205 VAL A N 1
ATOM 1618 C CA . VAL A 1 205 ? 32.828 19.643 -38.981 1.00 51.25 205 VAL A CA 1
ATOM 1619 C C . VAL A 1 205 ? 34.283 19.527 -38.512 1.00 51.25 205 VAL A C 1
ATOM 1621 O O . VAL A 1 205 ? 34.582 19.252 -37.359 1.00 51.25 205 VAL A O 1
ATOM 1624 N N . ASP A 1 206 ? 35.226 19.745 -39.428 1.00 45.12 206 ASP A N 1
ATOM 1625 C CA . ASP A 1 206 ? 36.584 20.093 -39.021 1.00 45.12 206 ASP A CA 1
ATOM 1626 C C . ASP A 1 206 ? 36.526 21.541 -38.517 1.00 45.12 206 ASP A C 1
ATOM 1628 O O . ASP A 1 206 ? 36.593 22.493 -39.299 1.00 45.12 206 ASP A O 1
ATOM 1632 N N . ILE A 1 207 ? 36.374 21.734 -37.201 1.00 45.28 207 ILE A N 1
ATOM 1633 C CA . ILE A 1 207 ? 36.864 22.975 -36.601 1.00 45.28 207 ILE A CA 1
ATOM 1634 C C . ILE A 1 207 ? 38.376 22.909 -36.782 1.00 45.28 207 ILE A C 1
ATOM 1636 O O . ILE A 1 207 ? 39.075 22.175 -36.088 1.00 45.28 207 ILE A O 1
ATOM 1640 N N . HIS A 1 208 ? 38.859 23.622 -37.794 1.00 41.31 208 HIS A N 1
ATOM 1641 C CA . HIS A 1 208 ? 40.270 23.888 -37.989 1.00 41.31 208 HIS A CA 1
ATOM 1642 C C . HIS A 1 208 ? 40.807 24.567 -36.721 1.00 41.31 208 HIS A C 1
ATOM 1644 O O . HIS A 1 208 ? 40.686 25.781 -36.565 1.00 41.31 208 HIS A O 1
ATOM 1650 N N . ASP A 1 209 ? 41.429 23.791 -35.834 1.00 39.91 209 ASP A N 1
ATOM 1651 C CA . ASP A 1 209 ? 42.478 24.311 -34.966 1.00 39.91 209 ASP A CA 1
ATOM 1652 C C . ASP A 1 209 ? 43.690 24.575 -35.864 1.00 39.91 209 ASP A C 1
ATOM 1654 O O . ASP A 1 209 ? 44.552 23.729 -36.123 1.00 39.91 209 ASP A O 1
ATOM 1658 N N . GLU A 1 210 ? 43.733 25.784 -36.409 1.00 43.94 210 GLU A N 1
ATOM 1659 C CA . GLU A 1 210 ? 44.998 26.375 -36.801 1.00 43.94 210 GLU A CA 1
ATOM 1660 C C . GLU A 1 210 ? 45.779 26.596 -35.489 1.00 43.94 210 GLU A C 1
ATOM 1662 O O . GLU A 1 210 ? 45.445 27.491 -34.721 1.00 43.94 210 GLU A O 1
ATOM 1667 N N . TYR A 1 211 ? 46.791 25.744 -35.247 1.00 48.28 211 TYR A N 1
ATOM 1668 C CA . TYR A 1 211 ? 47.730 25.669 -34.103 1.00 48.28 211 TYR A CA 1
ATOM 1669 C C . TYR A 1 211 ? 47.427 24.651 -32.978 1.00 48.28 211 TYR A C 1
ATOM 1671 O O . TYR A 1 211 ? 47.047 25.035 -31.877 1.00 48.28 211 TYR A O 1
ATOM 1679 N N . SER A 1 212 ? 47.877 23.394 -33.126 1.00 40.16 212 SER A N 1
ATOM 1680 C CA . SER A 1 212 ? 49.038 22.889 -32.351 1.00 40.16 212 SER A CA 1
ATOM 1681 C C . SER A 1 212 ? 49.381 21.404 -32.561 1.00 40.16 212 SER A C 1
ATOM 1683 O O . SER A 1 212 ? 48.544 20.552 -32.816 1.00 40.16 212 SER A O 1
ATOM 1685 N N . SER A 1 213 ? 50.689 21.168 -32.434 1.00 37.03 213 SER A N 1
ATOM 1686 C CA . SER A 1 213 ? 51.526 19.956 -32.501 1.00 37.03 213 SER A CA 1
ATOM 1687 C C . SER A 1 213 ? 50.986 18.657 -31.853 1.00 37.03 213 SER A C 1
ATOM 1689 O O . SER A 1 213 ? 50.190 18.729 -30.919 1.00 37.03 213 SER A O 1
ATOM 1691 N N . PRO A 1 214 ? 51.492 17.460 -32.241 1.00 52.75 214 PRO A N 1
ATOM 1692 C CA . PRO A 1 214 ? 50.973 16.183 -31.771 1.00 52.75 214 PRO A CA 1
ATOM 1693 C C . PRO A 1 214 ? 51.621 15.754 -30.448 1.00 52.75 214 PRO A C 1
ATOM 1695 O O . PRO A 1 214 ? 52.833 15.541 -30.376 1.00 52.75 214 PRO A O 1
ATOM 1698 N N . VAL A 1 215 ? 50.801 15.537 -29.420 1.00 37.31 215 VAL A N 1
ATOM 1699 C CA . VAL A 1 215 ? 51.143 14.675 -28.281 1.00 37.31 215 VAL A CA 1
ATOM 1700 C C . VAL A 1 215 ? 49.952 13.760 -28.023 1.00 37.31 215 VAL A C 1
ATOM 1702 O O . VAL A 1 215 ? 48.823 14.213 -27.876 1.00 37.31 215 VAL A O 1
ATOM 1705 N N . ALA A 1 216 ? 50.219 12.459 -28.053 1.00 46.88 216 ALA A N 1
ATOM 1706 C CA . ALA A 1 216 ? 49.241 11.401 -27.870 1.00 46.88 216 ALA A CA 1
ATOM 1707 C C . ALA A 1 216 ? 48.749 11.323 -26.415 1.00 46.88 216 ALA A C 1
ATOM 1709 O O . ALA A 1 216 ? 49.572 11.264 -25.504 1.00 46.88 216 ALA A O 1
ATOM 1710 N N . ASP A 1 217 ? 47.431 11.219 -26.234 1.00 36.84 217 ASP A N 1
ATOM 1711 C CA . ASP A 1 217 ? 46.792 10.595 -25.069 1.00 36.84 217 ASP A CA 1
ATOM 1712 C C . ASP A 1 217 ? 45.432 10.000 -25.511 1.00 36.84 217 ASP A C 1
ATOM 1714 O O . ASP A 1 217 ? 44.726 10.638 -26.300 1.00 36.84 217 ASP A O 1
ATOM 1718 N N . PRO A 1 218 ? 45.044 8.775 -25.106 1.00 47.78 218 PRO A N 1
ATOM 1719 C CA . PRO A 1 218 ? 43.802 8.153 -25.539 1.00 47.78 218 PRO A CA 1
ATOM 1720 C C . PRO A 1 218 ? 42.655 8.551 -24.599 1.00 47.78 218 PRO A C 1
ATOM 1722 O O . PRO A 1 218 ? 42.364 7.864 -23.622 1.00 47.78 218 PRO A O 1
ATOM 1725 N N . GLY A 1 219 ? 41.984 9.656 -24.927 1.00 41.97 219 GLY A N 1
ATOM 1726 C CA . GLY A 1 219 ? 40.734 10.102 -24.309 1.00 41.97 219 GLY A CA 1
ATOM 1727 C C . GLY A 1 219 ? 39.730 10.516 -25.386 1.00 41.97 219 GLY A C 1
ATOM 1728 O O . GLY A 1 219 ? 39.999 11.403 -26.182 1.00 41.97 219 GLY A O 1
ATOM 1729 N N . PHE A 1 220 ? 38.589 9.830 -25.438 1.00 50.25 220 PHE A N 1
ATOM 1730 C CA . PHE A 1 220 ? 37.613 9.815 -26.540 1.00 50.25 220 PHE A CA 1
ATOM 1731 C C . PHE A 1 220 ? 36.673 11.045 -26.603 1.00 50.25 220 PHE A C 1
ATOM 1733 O O . PHE A 1 220 ? 35.639 10.982 -27.258 1.00 50.25 220 PHE A O 1
ATOM 1740 N N . LEU A 1 221 ? 36.986 12.147 -25.916 1.00 44.66 221 LEU A N 1
ATOM 1741 C CA . LEU A 1 221 ? 36.190 13.382 -25.882 1.00 44.66 221 LEU A CA 1
ATOM 1742 C C . LEU A 1 221 ? 37.115 14.585 -25.630 1.00 44.66 221 LEU A C 1
ATOM 1744 O O . LEU A 1 221 ? 37.983 14.518 -24.758 1.00 44.66 221 LEU A O 1
ATOM 1748 N N . ASP A 1 222 ? 36.911 15.681 -26.358 1.00 47.56 222 ASP A N 1
ATOM 1749 C CA . ASP A 1 222 ? 37.601 16.957 -26.137 1.00 47.56 222 ASP A CA 1
ATOM 1750 C C . ASP A 1 222 ? 37.074 17.647 -24.863 1.00 47.56 222 ASP A C 1
ATOM 1752 O O . ASP A 1 222 ? 35.972 17.352 -24.392 1.00 47.56 222 ASP A O 1
ATOM 1756 N N . SER A 1 223 ? 37.816 18.622 -24.325 1.00 51.38 223 SER A N 1
ATOM 1757 C CA . SER A 1 223 ? 37.495 19.335 -23.074 1.00 51.38 223 SER A CA 1
ATOM 1758 C C . SER A 1 223 ? 36.147 20.082 -23.043 1.00 51.38 223 SER A C 1
ATOM 1760 O O . SER A 1 223 ? 35.711 20.442 -21.953 1.00 51.38 223 SER A O 1
ATOM 1762 N N . ASP A 1 224 ? 35.483 20.278 -24.191 1.00 56.31 224 ASP A N 1
ATOM 1763 C CA . ASP A 1 224 ? 34.191 20.981 -24.329 1.00 56.31 224 ASP A CA 1
ATOM 1764 C C . ASP A 1 224 ? 32.994 20.065 -24.689 1.00 56.31 224 ASP A C 1
ATOM 1766 O O . ASP A 1 224 ? 31.861 20.538 -24.784 1.00 56.31 224 ASP A O 1
ATOM 1770 N N . GLY A 1 225 ? 33.194 18.748 -24.853 1.00 53.03 225 GLY A N 1
ATOM 1771 C CA . GLY A 1 225 ? 32.090 17.781 -25.003 1.00 53.03 225 GLY A CA 1
ATOM 1772 C C . GLY A 1 225 ? 31.272 17.861 -26.305 1.00 53.03 225 GLY A C 1
ATOM 1773 O O . GLY A 1 225 ? 30.141 17.376 -26.344 1.00 53.03 225 GLY A O 1
ATOM 1774 N N . THR A 1 226 ? 31.806 18.460 -27.369 1.00 54.31 226 THR A N 1
ATOM 1775 C CA . THR A 1 226 ? 31.160 18.587 -28.688 1.00 54.31 226 THR A CA 1
ATOM 1776 C C . THR A 1 226 ? 31.658 17.537 -29.690 1.00 54.31 226 THR A C 1
ATOM 1778 O O . THR A 1 226 ? 32.835 17.188 -29.722 1.00 54.31 226 THR A O 1
ATOM 1781 N N . PHE A 1 227 ? 30.752 17.013 -30.526 1.00 53.59 227 PHE A N 1
ATOM 1782 C CA . PHE A 1 227 ? 31.079 16.042 -31.583 1.00 53.59 227 PHE A CA 1
ATOM 1783 C C . PHE A 1 227 ? 31.752 16.726 -32.781 1.00 53.59 227 PHE A C 1
ATOM 1785 O O . PHE A 1 227 ? 31.269 17.767 -33.229 1.00 53.59 227 PHE A O 1
ATOM 1792 N N . LYS A 1 228 ? 32.808 16.118 -33.346 1.00 62.00 228 LYS A N 1
ATOM 1793 C CA . LYS A 1 228 ? 33.538 16.671 -34.505 1.00 62.00 228 LYS A CA 1
ATOM 1794 C C . LYS A 1 228 ? 32.859 16.362 -35.832 1.00 62.00 228 LYS A C 1
ATOM 1796 O O . LYS A 1 228 ? 33.065 17.058 -36.811 1.00 62.00 228 LYS A O 1
ATOM 1801 N N . THR A 1 229 ? 32.005 15.345 -35.911 1.00 72.12 229 THR A N 1
ATOM 1802 C CA . THR A 1 229 ? 31.188 15.121 -37.114 1.00 72.12 229 THR A CA 1
ATOM 1803 C C . THR A 1 229 ? 29.789 14.628 -36.772 1.00 72.12 229 THR A C 1
ATOM 1805 O O . THR A 1 229 ? 29.563 13.980 -35.748 1.00 72.12 229 THR A O 1
ATOM 1808 N N . LEU A 1 230 ? 28.836 14.867 -37.681 1.00 81.31 230 LEU A N 1
ATOM 1809 C CA . LEU A 1 230 ? 27.487 14.306 -37.571 1.00 81.31 230 LEU A CA 1
ATOM 1810 C C . LEU A 1 230 ? 27.510 12.767 -37.537 1.00 81.31 230 LEU A C 1
ATOM 1812 O O . LEU A 1 230 ? 26.687 12.139 -36.877 1.00 81.31 230 LEU A O 1
ATOM 1816 N N . LYS A 1 231 ? 28.492 12.152 -38.206 1.00 81.50 231 LYS A N 1
ATOM 1817 C CA . LYS A 1 231 ? 28.688 10.699 -38.225 1.00 81.50 231 LYS A CA 1
ATOM 1818 C C . LYS A 1 231 ? 29.151 10.151 -36.870 1.00 81.50 231 LYS A C 1
ATOM 1820 O O . LYS A 1 231 ? 28.668 9.105 -36.449 1.00 81.50 231 LYS A O 1
ATOM 1825 N N . GLU A 1 232 ? 30.055 10.852 -36.189 1.00 81.56 232 GLU A N 1
ATOM 1826 C CA . GLU A 1 232 ? 30.476 10.507 -34.823 1.00 81.56 232 GLU A CA 1
ATOM 1827 C C . GLU A 1 232 ? 29.326 10.649 -33.827 1.00 81.56 232 GLU A C 1
ATOM 1829 O O . GLU A 1 232 ? 29.104 9.743 -33.024 1.00 81.56 232 GLU A O 1
ATOM 1834 N N . PHE A 1 233 ? 28.551 11.736 -33.930 1.00 86.38 233 PHE A N 1
ATOM 1835 C CA . PHE A 1 233 ? 27.337 11.915 -33.133 1.00 86.38 233 PHE A CA 1
ATOM 1836 C C . PHE A 1 233 ? 26.366 10.746 -33.316 1.00 86.38 233 PHE A C 1
ATOM 1838 O O . PHE A 1 233 ? 25.936 10.161 -32.325 1.00 86.38 233 PHE A O 1
ATOM 1845 N N . ILE A 1 234 ? 26.045 10.378 -34.563 1.00 88.75 234 ILE A N 1
ATOM 1846 C CA . ILE A 1 234 ? 25.119 9.273 -34.850 1.00 88.75 234 ILE A CA 1
ATOM 1847 C C . ILE A 1 234 ? 25.628 7.966 -34.242 1.00 88.75 234 ILE A C 1
ATOM 1849 O O . ILE A 1 234 ? 24.847 7.279 -33.595 1.00 88.75 234 ILE A O 1
ATOM 1853 N N . GLY A 1 235 ? 26.919 7.646 -34.373 1.00 86.12 235 GLY A N 1
ATOM 1854 C CA . GLY A 1 235 ? 27.475 6.417 -33.798 1.00 86.12 235 GLY A CA 1
ATOM 1855 C C . GLY A 1 235 ? 27.319 6.336 -32.274 1.00 86.12 235 GLY A C 1
ATOM 1856 O O . GLY A 1 235 ? 26.954 5.286 -31.743 1.00 86.12 235 GLY A O 1
ATOM 1857 N N . VAL A 1 236 ? 27.539 7.446 -31.560 1.00 88.69 236 VAL A N 1
ATOM 1858 C CA . VAL A 1 236 ? 27.328 7.506 -30.102 1.00 88.69 236 VAL A CA 1
ATOM 1859 C C . VAL A 1 236 ? 25.837 7.473 -29.755 1.00 88.69 236 VAL A C 1
ATOM 1861 O O . VAL A 1 236 ? 25.426 6.712 -28.881 1.00 88.69 236 VAL A O 1
ATOM 1864 N N . ALA A 1 237 ? 25.010 8.240 -30.468 1.00 90.25 237 ALA A N 1
ATOM 1865 C CA . ALA A 1 237 ? 23.569 8.293 -30.247 1.00 90.25 237 ALA A CA 1
ATOM 1866 C C . ALA A 1 237 ? 22.886 6.936 -30.495 1.00 90.25 237 ALA A C 1
ATOM 1868 O O . ALA A 1 237 ? 22.010 6.544 -29.729 1.00 90.25 237 ALA A O 1
ATOM 1869 N N . GLU A 1 238 ? 23.302 6.183 -31.517 1.00 93.56 238 GLU A N 1
ATOM 1870 C CA . GLU A 1 238 ? 22.823 4.822 -31.791 1.00 93.56 238 GLU A CA 1
ATOM 1871 C C . GLU A 1 238 ? 23.147 3.861 -30.643 1.00 93.56 238 GLU A C 1
ATOM 1873 O O . GLU A 1 238 ? 22.289 3.072 -30.229 1.00 93.56 238 GLU A O 1
ATOM 1878 N N . ALA A 1 239 ? 24.369 3.932 -30.110 1.00 92.00 239 ALA A N 1
ATOM 1879 C CA . ALA A 1 239 ? 24.791 3.103 -28.987 1.00 92.00 239 ALA A CA 1
ATOM 1880 C C . ALA A 1 239 ? 23.977 3.416 -27.718 1.00 92.00 239 ALA A C 1
ATOM 1882 O O . ALA A 1 239 ? 23.475 2.498 -27.064 1.00 92.00 239 ALA A O 1
ATOM 1883 N N . GLU A 1 240 ? 23.777 4.700 -27.414 1.00 93.38 240 GLU A N 1
ATOM 1884 C CA . GLU A 1 240 ? 22.954 5.181 -26.295 1.00 93.38 240 GLU A CA 1
ATOM 1885 C C . GLU A 1 240 ? 21.482 4.759 -26.445 1.00 93.38 240 GLU A C 1
ATOM 1887 O O . GLU A 1 240 ? 20.906 4.167 -25.531 1.00 93.38 240 GLU A O 1
ATOM 1892 N N . VAL A 1 241 ? 20.876 4.968 -27.620 1.00 95.00 241 VAL A N 1
ATOM 1893 C CA . VAL A 1 241 ? 19.489 4.553 -27.906 1.00 95.00 241 VAL A CA 1
ATOM 1894 C C . VAL A 1 241 ? 19.325 3.040 -27.768 1.00 95.00 241 VAL A C 1
ATOM 1896 O O . VAL A 1 241 ? 18.338 2.573 -27.191 1.00 95.00 241 VAL A O 1
ATOM 1899 N N . THR A 1 242 ? 20.300 2.261 -28.239 1.00 95.31 242 THR A N 1
ATOM 1900 C CA . THR A 1 242 ? 20.305 0.800 -28.081 1.00 95.31 242 THR A CA 1
ATOM 1901 C C . THR A 1 242 ? 20.390 0.404 -26.605 1.00 95.31 242 THR A C 1
ATOM 1903 O O . THR A 1 242 ? 19.640 -0.463 -26.149 1.00 95.31 242 THR A O 1
ATOM 1906 N N . SER A 1 243 ? 21.262 1.061 -25.835 1.00 95.44 243 SER A N 1
ATOM 1907 C CA . SER A 1 243 ? 21.411 0.848 -24.391 1.00 95.44 243 SER A CA 1
ATOM 1908 C C . SER A 1 243 ? 20.107 1.134 -23.634 1.00 95.44 243 SER A C 1
ATOM 1910 O O . SER A 1 243 ? 19.599 0.268 -22.914 1.00 95.44 243 SER A O 1
ATOM 1912 N N . VAL A 1 244 ? 19.496 2.300 -23.868 1.00 94.06 244 VAL A N 1
ATOM 1913 C CA . VAL A 1 244 ? 18.227 2.708 -23.242 1.00 94.06 244 VAL A CA 1
ATOM 1914 C C . VAL A 1 244 ? 17.079 1.776 -23.633 1.00 94.06 244 VAL A C 1
ATOM 1916 O O . VAL A 1 244 ? 16.290 1.384 -22.773 1.00 94.06 244 VAL A O 1
ATOM 1919 N N . THR A 1 245 ? 17.012 1.345 -24.895 1.00 94.62 245 THR A N 1
ATOM 1920 C CA . THR A 1 245 ? 15.991 0.392 -25.363 1.00 94.62 245 THR A CA 1
ATOM 1921 C C . THR A 1 245 ? 16.099 -0.949 -24.634 1.00 94.62 245 THR A C 1
ATOM 1923 O O . THR A 1 245 ? 15.090 -1.511 -24.199 1.00 94.62 245 THR A O 1
ATOM 1926 N N . ASN A 1 246 ? 17.322 -1.449 -24.436 1.00 95.69 246 ASN A N 1
ATOM 1927 C CA . ASN A 1 246 ? 17.558 -2.679 -23.683 1.00 95.69 246 ASN A CA 1
ATOM 1928 C C . ASN A 1 246 ? 17.160 -2.535 -22.209 1.00 95.69 246 ASN A C 1
ATOM 1930 O O . ASN A 1 246 ? 16.510 -3.430 -21.661 1.00 95.69 246 ASN A O 1
ATOM 1934 N N . LEU A 1 247 ? 17.499 -1.406 -21.578 1.00 94.81 247 LEU A N 1
ATOM 1935 C CA . LEU A 1 247 ? 17.102 -1.106 -20.201 1.00 94.81 247 LEU A CA 1
ATOM 1936 C C . LEU A 1 247 ? 15.579 -1.041 -20.052 1.00 94.81 247 LEU A C 1
ATOM 1938 O O . LEU A 1 247 ? 15.036 -1.683 -19.153 1.00 94.81 247 LEU A O 1
ATOM 1942 N N . TYR A 1 248 ? 14.883 -0.346 -20.957 1.00 95.12 248 TYR A N 1
ATOM 1943 C CA . TYR A 1 248 ? 13.420 -0.279 -20.961 1.00 95.12 248 TYR A CA 1
ATOM 1944 C C . TYR A 1 248 ? 12.791 -1.670 -21.102 1.00 95.12 248 TYR A C 1
ATOM 1946 O O . TYR A 1 248 ? 11.876 -2.018 -20.359 1.00 95.12 248 TYR A O 1
ATOM 1954 N N . ALA A 1 249 ? 13.315 -2.510 -22.001 1.00 95.69 249 ALA A N 1
ATOM 1955 C CA . ALA A 1 249 ? 12.813 -3.867 -22.194 1.00 95.69 249 ALA A CA 1
ATOM 1956 C C . ALA A 1 249 ? 13.011 -4.758 -20.953 1.00 95.69 249 ALA A C 1
ATOM 1958 O O . ALA A 1 249 ? 12.136 -5.559 -20.620 1.00 95.69 249 ALA A O 1
ATOM 1959 N N . ILE A 1 250 ? 14.150 -4.637 -20.261 1.00 96.44 250 ILE A N 1
ATOM 1960 C CA . ILE A 1 250 ? 14.395 -5.342 -18.993 1.00 96.44 250 ILE A CA 1
ATOM 1961 C C . ILE A 1 250 ? 13.436 -4.837 -17.911 1.00 96.44 250 ILE A C 1
ATOM 1963 O O . ILE A 1 250 ? 12.802 -5.649 -17.239 1.00 96.44 250 ILE A O 1
ATOM 1967 N N . ALA A 1 251 ? 13.293 -3.517 -17.769 1.00 94.88 251 ALA A N 1
ATOM 1968 C CA . ALA A 1 251 ? 12.388 -2.909 -16.799 1.00 94.88 251 ALA A CA 1
ATOM 1969 C C . ALA A 1 251 ? 10.931 -3.338 -17.032 1.00 94.88 251 ALA A C 1
ATOM 1971 O O . ALA A 1 251 ? 10.259 -3.719 -16.078 1.00 94.88 251 ALA A O 1
ATOM 1972 N N . GLY A 1 252 ? 10.474 -3.369 -18.289 1.00 94.88 252 GLY A N 1
ATOM 1973 C CA . GLY A 1 252 ? 9.146 -3.860 -18.667 1.00 94.88 252 GLY A CA 1
ATOM 1974 C C . GLY A 1 252 ? 8.915 -5.319 -18.269 1.00 94.88 252 GLY A C 1
ATOM 1975 O O . GLY A 1 252 ? 7.927 -5.626 -17.612 1.00 94.88 252 GLY A O 1
ATOM 1976 N N . ARG A 1 253 ? 9.869 -6.218 -18.552 1.00 96.00 253 ARG A N 1
ATOM 1977 C CA . ARG A 1 253 ? 9.762 -7.625 -18.115 1.00 96.00 253 ARG A CA 1
ATOM 1978 C C . ARG A 1 253 ? 9.724 -7.770 -16.595 1.00 96.00 253 ARG A C 1
ATOM 1980 O O . ARG A 1 253 ? 8.983 -8.603 -16.084 1.00 96.00 253 ARG A O 1
ATOM 1987 N N . ASN A 1 254 ? 10.516 -6.978 -15.875 1.00 95.69 254 ASN A N 1
ATOM 1988 C CA . ASN A 1 254 ? 10.520 -6.994 -14.412 1.00 95.69 254 ASN A CA 1
ATOM 1989 C C . ASN A 1 254 ? 9.204 -6.448 -13.836 1.00 95.69 254 ASN A C 1
ATOM 1991 O O . ASN A 1 254 ? 8.706 -6.980 -12.846 1.00 95.69 254 ASN A O 1
ATOM 1995 N N . ALA A 1 255 ? 8.630 -5.421 -14.464 1.00 95.06 255 ALA A N 1
ATOM 1996 C CA . ALA A 1 255 ? 7.319 -4.886 -14.122 1.00 95.06 255 ALA A CA 1
ATOM 1997 C C . ALA A 1 255 ? 6.209 -5.935 -14.298 1.00 95.06 255 ALA A C 1
ATOM 1999 O O . ALA A 1 255 ? 5.428 -6.153 -13.371 1.00 95.06 255 ALA A O 1
ATOM 2000 N N . ASP A 1 256 ? 6.191 -6.636 -15.432 1.00 95.31 256 ASP A N 1
ATOM 2001 C CA . ASP A 1 256 ? 5.235 -7.720 -15.680 1.00 95.31 256 ASP A CA 1
ATOM 2002 C C . ASP A 1 256 ? 5.422 -8.868 -14.677 1.00 95.31 256 ASP A C 1
ATOM 2004 O O . ASP A 1 256 ? 4.457 -9.378 -14.108 1.00 95.31 256 ASP A O 1
ATOM 2008 N N . ALA A 1 257 ? 6.674 -9.248 -14.399 1.00 96.31 257 ALA A N 1
ATOM 2009 C CA . ALA A 1 257 ? 6.993 -10.282 -13.418 1.00 96.31 257 ALA A CA 1
ATOM 2010 C C . ALA A 1 257 ? 6.518 -9.919 -12.002 1.00 96.31 257 ALA A C 1
ATOM 2012 O O . ALA A 1 257 ? 6.073 -10.800 -11.267 1.00 96.31 257 ALA A O 1
ATOM 2013 N N . LEU A 1 258 ? 6.572 -8.638 -11.622 1.00 94.81 258 LEU A N 1
ATOM 2014 C CA . LEU A 1 258 ? 6.065 -8.165 -10.336 1.00 94.81 258 LEU A CA 1
ATOM 2015 C C . LEU A 1 258 ? 4.543 -8.333 -10.232 1.00 94.81 258 LEU A C 1
ATOM 2017 O O . LEU A 1 258 ? 4.061 -8.819 -9.212 1.00 94.81 258 LEU A O 1
ATOM 2021 N N . ALA A 1 259 ? 3.790 -7.975 -11.276 1.00 94.31 259 ALA A N 1
ATOM 2022 C CA . ALA A 1 259 ? 2.343 -8.199 -11.305 1.00 94.31 259 ALA A CA 1
ATOM 2023 C C . ALA A 1 259 ? 2.017 -9.699 -11.184 1.00 94.31 259 ALA A C 1
ATOM 2025 O O . ALA A 1 259 ? 1.233 -10.102 -10.322 1.00 94.31 259 ALA A O 1
ATOM 2026 N N . LEU A 1 260 ? 2.713 -10.538 -11.958 1.00 95.12 260 LEU A N 1
ATOM 2027 C CA . LEU A 1 260 ? 2.550 -11.993 -11.918 1.00 95.12 260 LEU A CA 1
ATOM 2028 C C . LEU A 1 260 ? 2.893 -12.598 -10.550 1.00 95.12 260 LEU A C 1
ATOM 2030 O O . LEU A 1 260 ? 2.212 -13.524 -10.109 1.00 95.12 260 LEU A O 1
ATOM 2034 N N . TYR A 1 261 ? 3.911 -12.079 -9.856 1.00 95.75 261 TYR A N 1
ATOM 2035 C CA . TYR A 1 261 ? 4.284 -12.529 -8.511 1.00 95.75 261 TYR A CA 1
ATOM 2036 C C . TYR A 1 261 ? 3.131 -12.376 -7.507 1.00 95.75 261 TYR A C 1
ATOM 2038 O O . TYR A 1 261 ? 2.936 -13.241 -6.653 1.00 95.75 261 TYR A O 1
ATOM 2046 N N . PHE A 1 262 ? 2.328 -11.317 -7.641 1.00 94.06 262 PHE A N 1
ATOM 2047 C CA . PHE A 1 262 ? 1.131 -11.095 -6.824 1.00 94.06 262 PHE A CA 1
ATOM 2048 C C . PHE A 1 262 ? -0.137 -11.759 -7.387 1.00 94.06 262 PHE A C 1
ATOM 2050 O O . PHE A 1 262 ? -1.214 -11.595 -6.818 1.00 94.06 262 PHE A O 1
ATOM 2057 N N . GLY A 1 263 ? -0.020 -12.543 -8.463 1.00 93.12 263 GLY A N 1
ATOM 2058 C CA . GLY A 1 263 ? -1.148 -13.214 -9.110 1.00 93.12 263 GLY A CA 1
ATOM 2059 C C . GLY A 1 263 ? -2.032 -12.283 -9.941 1.00 93.12 263 GLY A C 1
ATOM 2060 O O . GLY A 1 263 ? -3.155 -12.656 -10.278 1.00 93.12 263 GLY A O 1
ATOM 2061 N N . GLU A 1 264 ? -1.543 -11.088 -10.267 1.00 93.75 264 GLU A N 1
ATOM 2062 C CA . GLU A 1 264 ? -2.231 -10.127 -11.121 1.00 93.75 264 GLU A CA 1
ATOM 2063 C C . GLU A 1 264 ? -1.874 -10.348 -12.598 1.00 93.75 264 GLU A C 1
ATOM 2065 O O . GLU A 1 264 ? -0.796 -10.837 -12.942 1.00 93.75 264 GLU A O 1
ATOM 2070 N N . ASP A 1 265 ? -2.788 -9.962 -13.487 1.00 92.75 265 ASP A N 1
ATOM 2071 C CA . ASP A 1 265 ? -2.553 -9.944 -14.932 1.00 92.75 265 ASP A CA 1
ATOM 2072 C C . ASP A 1 265 ? -1.878 -8.614 -15.327 1.00 92.75 265 ASP A C 1
ATOM 2074 O O . ASP A 1 265 ? -2.509 -7.563 -15.155 1.00 92.75 265 ASP A O 1
ATOM 2078 N N . PRO A 1 266 ? -0.650 -8.618 -15.888 1.00 93.38 266 PRO A N 1
ATOM 2079 C CA . PRO A 1 266 ? 0.050 -7.397 -16.298 1.00 93.38 266 PRO A CA 1
ATOM 2080 C C . PRO A 1 266 ? -0.741 -6.519 -17.277 1.00 93.38 266 PRO A C 1
ATOM 2082 O O . PRO A 1 266 ? -0.603 -5.297 -17.270 1.00 93.38 266 PRO A O 1
ATOM 2085 N N . ALA A 1 267 ? -1.623 -7.112 -18.092 1.00 91.88 267 ALA A N 1
ATOM 2086 C CA . ALA A 1 267 ? -2.459 -6.358 -19.025 1.00 91.88 267 ALA A CA 1
ATOM 2087 C C . ALA A 1 267 ? -3.581 -5.567 -18.328 1.00 91.88 267 ALA A C 1
ATOM 2089 O O . ALA A 1 267 ? -4.150 -4.642 -18.911 1.00 91.88 267 ALA A O 1
ATOM 2090 N N . ARG A 1 268 ? -3.931 -5.941 -17.092 1.00 91.25 268 ARG A N 1
ATOM 2091 C CA . ARG A 1 268 ? -5.032 -5.350 -16.314 1.00 91.25 268 ARG A CA 1
ATOM 2092 C C . ARG A 1 268 ? -4.555 -4.562 -15.101 1.00 91.25 268 ARG A C 1
ATOM 2094 O O . ARG A 1 268 ? -5.266 -3.656 -14.675 1.00 91.25 268 ARG A O 1
ATOM 2101 N N . CYS A 1 269 ? -3.399 -4.919 -14.555 1.00 90.94 269 CYS A N 1
ATOM 2102 C CA . CYS A 1 269 ? -2.788 -4.291 -13.394 1.00 90.94 269 CYS A CA 1
ATOM 2103 C C . CYS A 1 269 ? -1.374 -3.827 -13.777 1.00 90.94 269 CYS A C 1
ATOM 2105 O O . CYS A 1 269 ? -0.414 -4.589 -13.639 1.00 90.94 269 CYS A O 1
ATOM 2107 N N . PRO A 1 270 ? -1.236 -2.604 -14.316 1.00 91.00 270 PRO A N 1
ATOM 2108 C CA . PRO A 1 270 ? 0.054 -2.098 -14.754 1.00 91.00 270 PRO A CA 1
ATOM 2109 C C . PRO A 1 270 ? 0.977 -1.826 -13.557 1.00 91.00 270 PRO A C 1
ATOM 2111 O O . PRO A 1 270 ? 0.537 -1.686 -12.411 1.00 91.00 270 PRO A O 1
ATOM 2114 N N . PHE A 1 271 ? 2.275 -1.724 -13.838 1.00 94.12 271 PHE A N 1
ATOM 2115 C CA . PHE A 1 271 ? 3.348 -1.536 -12.857 1.00 94.12 271 PHE A CA 1
ATOM 2116 C C . PHE A 1 271 ? 3.057 -0.471 -11.790 1.00 94.12 271 PHE A C 1
ATOM 2118 O O . PHE A 1 271 ? 3.289 -0.677 -10.595 1.00 94.12 271 PHE A O 1
ATOM 2125 N N . GLU A 1 272 ? 2.535 0.673 -12.217 1.00 92.69 272 GLU A N 1
ATOM 2126 C CA . GLU A 1 272 ? 2.237 1.827 -11.374 1.00 92.69 272 GLU A CA 1
ATOM 2127 C C . GLU A 1 272 ? 1.168 1.490 -10.343 1.00 92.69 272 GLU A C 1
ATOM 2129 O O . GLU A 1 272 ? 1.269 1.880 -9.183 1.00 92.69 272 GLU A O 1
ATOM 2134 N N . GLN A 1 273 ? 0.157 0.719 -10.739 1.00 93.38 273 GLN A N 1
ATOM 2135 C CA . GLN A 1 273 ? -0.914 0.311 -9.843 1.00 93.38 273 GLN A CA 1
ATOM 2136 C C . GLN A 1 273 ? -0.408 -0.679 -8.788 1.00 93.38 273 GLN A C 1
ATOM 2138 O O . GLN A 1 273 ? -0.743 -0.547 -7.606 1.00 93.38 273 GLN A O 1
ATOM 2143 N N . VAL A 1 274 ? 0.433 -1.638 -9.190 1.00 94.94 274 VAL A N 1
ATOM 2144 C CA . VAL A 1 274 ? 1.041 -2.611 -8.269 1.00 94.94 274 VAL A CA 1
ATOM 2145 C C . VAL A 1 274 ? 1.922 -1.894 -7.245 1.00 94.94 274 VAL A C 1
ATOM 2147 O O . VAL A 1 274 ? 1.743 -2.053 -6.035 1.00 94.94 274 VAL A O 1
ATOM 2150 N N . THR A 1 275 ? 2.831 -1.039 -7.713 1.00 95.38 275 THR A N 1
ATOM 2151 C CA . THR A 1 275 ? 3.749 -0.287 -6.845 1.00 95.38 275 THR A CA 1
ATOM 2152 C C . THR A 1 275 ? 3.028 0.721 -5.950 1.00 95.38 275 THR A C 1
ATOM 2154 O O . THR A 1 275 ? 3.378 0.842 -4.777 1.00 95.38 275 THR A O 1
ATOM 2157 N N . GLN A 1 276 ? 1.975 1.390 -6.431 1.00 95.38 276 GLN A N 1
ATOM 2158 C CA . GLN A 1 276 ? 1.130 2.252 -5.596 1.00 95.38 276 GLN A CA 1
ATOM 2159 C C . GLN A 1 276 ? 0.404 1.463 -4.509 1.00 95.38 276 GLN A C 1
ATOM 2161 O O . GLN A 1 276 ? 0.324 1.923 -3.372 1.00 95.38 276 GLN A O 1
ATOM 2166 N N . THR A 1 277 ? -0.125 0.284 -4.828 1.00 95.50 277 THR A N 1
ATOM 2167 C CA . THR A 1 277 ? -0.815 -0.561 -3.843 1.00 95.50 277 THR A CA 1
ATOM 2168 C C . THR A 1 277 ? 0.143 -0.989 -2.731 1.00 95.50 277 THR A C 1
ATOM 2170 O O . THR A 1 277 ? -0.171 -0.833 -1.549 1.00 95.50 277 THR A O 1
ATOM 2173 N N . LEU A 1 278 ? 1.348 -1.434 -3.099 1.00 95.62 278 LEU A N 1
ATOM 2174 C CA . LEU A 1 278 ? 2.404 -1.763 -2.141 1.00 95.62 278 LEU A CA 1
ATOM 2175 C C . LEU A 1 278 ? 2.811 -0.548 -1.300 1.00 95.62 278 LEU A C 1
ATOM 2177 O O . LEU A 1 278 ? 2.942 -0.666 -0.084 1.00 95.62 278 LEU A O 1
ATOM 2181 N N . LEU A 1 279 ? 2.958 0.630 -1.914 1.00 96.12 279 LEU A N 1
ATOM 2182 C CA . LEU A 1 279 ? 3.333 1.852 -1.201 1.00 96.12 279 LEU A CA 1
ATOM 2183 C C . LEU A 1 279 ? 2.281 2.251 -0.157 1.00 96.12 279 LEU A C 1
ATOM 2185 O O . LEU A 1 279 ? 2.638 2.627 0.960 1.00 96.12 279 LEU A O 1
ATOM 2189 N N . HIS A 1 280 ? 0.992 2.157 -0.496 1.00 96.00 280 HIS A N 1
ATOM 2190 C CA . HIS A 1 280 ? -0.088 2.402 0.462 1.00 96.00 280 HIS A CA 1
ATOM 2191 C C . HIS A 1 280 ? -0.023 1.418 1.630 1.00 96.00 280 HIS A C 1
ATOM 2193 O O . HIS A 1 280 ? -0.078 1.843 2.782 1.00 96.00 280 HIS A O 1
ATOM 2199 N N . PHE A 1 281 ? 0.163 0.126 1.343 1.00 95.25 281 PHE A N 1
ATOM 2200 C CA . PHE A 1 281 ? 0.299 -0.892 2.380 1.00 95.25 281 PHE A CA 1
ATOM 2201 C C . PHE A 1 281 ? 1.480 -0.613 3.317 1.00 95.25 281 PHE A C 1
ATOM 2203 O O . PHE A 1 281 ? 1.299 -0.626 4.532 1.00 95.25 281 PHE A O 1
ATOM 2210 N N . VAL A 1 282 ? 2.665 -0.310 2.774 1.00 94.19 282 VAL A N 1
ATOM 2211 C CA . VAL A 1 282 ? 3.864 0.008 3.569 1.00 94.19 282 VAL A CA 1
ATOM 2212 C C . VAL A 1 282 ? 3.599 1.195 4.497 1.00 94.19 282 VAL A C 1
ATOM 2214 O O . VAL A 1 282 ? 3.864 1.107 5.695 1.00 94.19 282 VAL A O 1
ATOM 2217 N N . ARG A 1 283 ? 3.004 2.276 3.978 1.00 94.19 283 ARG A N 1
ATOM 2218 C CA . ARG A 1 283 ? 2.688 3.478 4.767 1.00 94.19 283 ARG A CA 1
ATOM 2219 C C . ARG A 1 283 ? 1.676 3.198 5.876 1.00 94.19 283 ARG A C 1
ATOM 2221 O O . ARG A 1 283 ? 1.881 3.613 7.018 1.00 94.19 283 ARG A O 1
ATOM 2228 N N . ASP A 1 284 ? 0.600 2.484 5.557 1.00 91.12 284 ASP A N 1
ATOM 2229 C CA . ASP A 1 284 ? -0.426 2.117 6.534 1.00 91.12 284 ASP A CA 1
ATOM 2230 C C . ASP A 1 284 ? 0.136 1.185 7.612 1.00 91.12 284 ASP A C 1
ATOM 2232 O O . ASP A 1 284 ? -0.169 1.344 8.800 1.00 91.12 284 ASP A O 1
ATOM 2236 N N . PHE A 1 285 ? 0.997 0.244 7.216 1.00 91.12 285 PHE A N 1
ATOM 2237 C CA . PHE A 1 285 ? 1.682 -0.650 8.136 1.00 91.12 285 PHE A CA 1
ATOM 2238 C C . PHE A 1 285 ? 2.584 0.132 9.091 1.00 91.12 285 PHE A C 1
ATOM 2240 O O . PHE A 1 285 ? 2.385 0.035 10.303 1.00 91.12 285 PHE A O 1
ATOM 2247 N N . GLN A 1 286 ? 3.500 0.958 8.571 1.00 90.12 286 GLN A N 1
ATOM 2248 C CA . GLN A 1 286 ? 4.421 1.772 9.373 1.00 90.12 286 GLN A CA 1
ATOM 2249 C C . GLN A 1 286 ? 3.672 2.648 10.376 1.00 90.12 286 GLN A C 1
ATOM 2251 O O . GLN A 1 286 ? 3.978 2.634 11.569 1.00 90.12 286 GLN A O 1
ATOM 2256 N N . LYS A 1 287 ? 2.634 3.352 9.911 1.00 90.62 287 LYS A N 1
ATOM 2257 C CA . LYS A 1 287 ? 1.803 4.197 10.769 1.00 90.62 287 LYS A CA 1
ATOM 2258 C C . LYS A 1 287 ? 1.151 3.389 11.887 1.00 90.62 287 LYS A C 1
ATOM 2260 O O . LYS A 1 287 ? 1.227 3.771 13.053 1.00 90.62 287 LYS A O 1
ATOM 2265 N N . SER A 1 288 ? 0.541 2.252 11.550 1.00 86.50 288 SER A N 1
ATOM 2266 C CA . SER A 1 288 ? -0.094 1.392 12.552 1.00 86.50 288 SER A CA 1
ATOM 2267 C C . SER A 1 288 ? 0.919 0.815 13.545 1.00 86.50 288 SER A C 1
ATOM 2269 O O . SER A 1 288 ? 0.618 0.680 14.729 1.00 86.50 288 SER A O 1
ATOM 2271 N N . HIS A 1 289 ? 2.131 0.491 13.093 1.00 85.88 289 HIS A N 1
ATOM 2272 C CA . HIS A 1 289 ? 3.193 -0.029 13.942 1.00 85.88 289 HIS A CA 1
ATOM 2273 C C . HIS A 1 289 ? 3.682 1.034 14.935 1.00 85.88 289 HIS A C 1
ATOM 2275 O O . HIS A 1 289 ? 3.722 0.775 16.138 1.00 85.88 289 HIS A O 1
ATOM 2281 N N . GLU A 1 290 ? 3.945 2.256 14.465 1.00 88.00 290 GLU A N 1
ATOM 2282 C CA . GLU A 1 290 ? 4.348 3.380 15.314 1.00 88.00 290 GLU A CA 1
ATOM 2283 C C . GLU A 1 290 ? 3.269 3.733 16.353 1.00 88.00 290 GLU A C 1
ATOM 2285 O O . GLU A 1 290 ? 3.571 3.953 17.530 1.00 88.00 290 GLU A O 1
ATOM 2290 N N . GLU A 1 291 ? 1.996 3.750 15.947 1.00 87.81 291 GLU A N 1
ATOM 2291 C CA . GLU A 1 291 ? 0.867 3.976 16.854 1.00 87.81 291 GLU A CA 1
ATOM 2292 C C . GLU A 1 291 ? 0.789 2.899 17.946 1.00 87.81 291 GLU A C 1
ATOM 2294 O O . GLU A 1 291 ? 0.575 3.227 19.116 1.00 87.81 291 GLU A O 1
ATOM 2299 N N . ASN A 1 292 ? 1.022 1.629 17.601 1.00 84.81 292 ASN A N 1
ATOM 2300 C CA . ASN A 1 292 ? 1.041 0.540 18.579 1.00 84.81 292 ASN A CA 1
ATOM 2301 C C . ASN A 1 292 ? 2.189 0.689 19.584 1.00 84.81 292 ASN A C 1
ATOM 2303 O O . ASN A 1 292 ? 1.955 0.555 20.788 1.00 84.81 292 ASN A O 1
ATOM 2307 N N . LEU A 1 293 ? 3.393 1.039 19.117 1.00 84.75 293 LEU A N 1
ATOM 2308 C CA . LEU A 1 293 ? 4.544 1.302 19.986 1.00 84.75 293 LEU A CA 1
ATOM 2309 C C . LEU A 1 293 ? 4.266 2.468 20.947 1.00 84.75 293 LEU A C 1
ATOM 2311 O O . LEU A 1 293 ? 4.499 2.361 22.153 1.00 84.75 293 LEU A O 1
ATOM 2315 N N . LYS A 1 294 ? 3.705 3.576 20.443 1.00 89.00 294 LYS A N 1
ATOM 2316 C CA . LYS A 1 294 ? 3.329 4.735 21.273 1.00 89.00 294 LYS A CA 1
ATOM 2317 C C . LYS A 1 294 ? 2.302 4.358 22.339 1.00 89.00 294 LYS A C 1
ATOM 2319 O O . LYS A 1 294 ? 2.479 4.703 23.510 1.00 89.00 294 LYS A O 1
ATOM 2324 N N . GLN A 1 295 ? 1.252 3.628 21.962 1.00 83.50 295 GLN A N 1
ATOM 2325 C CA . GLN A 1 295 ? 0.216 3.191 22.898 1.00 83.50 295 GLN A CA 1
ATOM 2326 C C . GLN A 1 295 ? 0.763 2.266 23.986 1.00 83.50 295 GLN A C 1
ATOM 2328 O O . GLN A 1 295 ? 0.364 2.389 25.145 1.00 83.50 295 GLN A O 1
ATOM 2333 N N . GLU A 1 296 ? 1.664 1.347 23.640 1.00 80.12 296 GLU A N 1
ATOM 2334 C CA . GLU A 1 296 ? 2.288 0.441 24.605 1.00 80.12 296 GLU A CA 1
ATOM 2335 C C . GLU A 1 296 ? 3.120 1.210 25.639 1.00 80.12 296 GLU A C 1
ATOM 2337 O O . GLU A 1 296 ? 2.938 1.026 26.847 1.00 80.12 296 GLU A O 1
ATOM 2342 N N . VAL A 1 297 ? 3.938 2.163 25.183 1.00 83.31 297 VAL A N 1
ATOM 2343 C CA . VAL A 1 297 ? 4.712 3.049 26.064 1.00 83.31 297 VAL A CA 1
ATOM 2344 C C . VAL A 1 297 ? 3.795 3.865 26.984 1.00 83.31 297 VAL A C 1
ATOM 2346 O O . VAL A 1 297 ? 4.072 4.002 28.179 1.00 83.31 297 VAL A O 1
ATOM 2349 N N . GLU A 1 298 ? 2.688 4.407 26.474 1.00 87.69 298 GLU A N 1
ATOM 2350 C CA . GLU A 1 298 ? 1.712 5.134 27.295 1.00 87.69 298 GLU A CA 1
ATOM 2351 C C . GLU A 1 298 ? 1.003 4.244 28.321 1.00 87.69 298 GLU A C 1
ATOM 2353 O O . GLU A 1 298 ? 0.784 4.662 29.464 1.00 87.69 298 GLU A O 1
ATOM 2358 N N . LEU A 1 299 ? 0.636 3.022 27.934 1.00 81.75 299 LEU A N 1
ATOM 2359 C CA . LEU A 1 299 ? 0.033 2.031 28.821 1.00 81.75 299 LEU A CA 1
ATOM 2360 C C . LEU A 1 299 ? 0.984 1.672 29.963 1.00 81.75 299 LEU A C 1
ATOM 2362 O O . LEU A 1 299 ? 0.556 1.669 31.120 1.00 81.75 299 LEU A O 1
ATOM 2366 N N . GLU A 1 300 ? 2.264 1.439 29.675 1.00 83.56 300 GLU A N 1
ATOM 2367 C CA . GLU A 1 300 ? 3.272 1.177 30.705 1.00 83.56 300 GLU A CA 1
ATOM 2368 C C . GLU A 1 300 ? 3.483 2.386 31.624 1.00 83.56 300 GLU A C 1
ATOM 2370 O O . GLU A 1 300 ? 3.448 2.243 32.850 1.00 83.56 300 GLU A O 1
ATOM 2375 N N . LYS A 1 301 ? 3.557 3.609 31.081 1.00 89.56 301 LYS A N 1
ATOM 2376 C CA . LYS A 1 301 ? 3.604 4.840 31.895 1.00 89.56 301 LYS A CA 1
ATOM 2377 C C . LYS A 1 301 ? 2.393 4.958 32.829 1.00 89.56 301 LYS A C 1
ATOM 2379 O O . LYS A 1 301 ? 2.562 5.238 34.018 1.00 89.56 301 LYS A O 1
ATOM 2384 N N . LYS A 1 302 ? 1.178 4.684 32.335 1.00 91.06 302 LYS A N 1
ATOM 2385 C CA . LYS A 1 302 ? -0.062 4.687 33.139 1.00 91.06 302 LYS A CA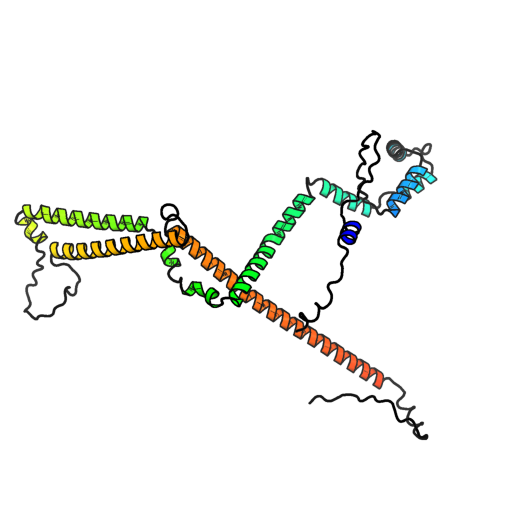 1
ATOM 2386 C C . LYS A 1 302 ? -0.047 3.602 34.218 1.00 91.06 302 LYS A C 1
ATOM 2388 O O . LYS A 1 302 ? -0.457 3.868 35.349 1.00 91.06 302 LYS A O 1
ATOM 2393 N N . LYS A 1 303 ? 0.440 2.393 33.916 1.00 88.69 303 LYS A N 1
ATOM 2394 C CA . LYS A 1 303 ? 0.588 1.311 34.906 1.00 88.69 303 LYS A CA 1
ATOM 2395 C C . LYS A 1 303 ? 1.575 1.697 36.009 1.00 88.69 303 LYS A C 1
ATOM 2397 O O . LYS A 1 303 ? 1.276 1.488 37.186 1.00 88.69 303 LYS A O 1
ATOM 2402 N N . VAL A 1 304 ? 2.717 2.288 35.656 1.00 89.38 304 VAL A N 1
ATOM 2403 C CA . VAL A 1 304 ? 3.726 2.755 36.620 1.00 89.38 304 VAL A CA 1
ATOM 2404 C C . VAL A 1 304 ? 3.176 3.885 37.492 1.00 89.38 304 VAL A C 1
ATOM 2406 O O . VAL A 1 304 ? 3.324 3.824 38.712 1.00 89.38 304 VAL A O 1
ATOM 2409 N N . ALA A 1 305 ? 2.483 4.866 36.906 1.00 90.44 305 ALA A N 1
ATOM 2410 C CA . ALA A 1 305 ? 1.840 5.948 37.652 1.00 90.44 305 ALA A CA 1
ATOM 2411 C C . ALA A 1 305 ? 0.808 5.412 38.661 1.00 90.44 305 ALA A C 1
ATOM 2413 O O . ALA A 1 305 ? 0.905 5.703 39.852 1.00 90.44 305 ALA A O 1
ATOM 2414 N N . ARG A 1 306 ? -0.092 4.515 38.230 1.00 88.62 306 ARG A N 1
ATOM 2415 C CA . ARG A 1 306 ? -1.076 3.863 39.116 1.00 88.62 306 ARG A CA 1
ATOM 2416 C C . ARG A 1 306 ? -0.424 3.051 40.239 1.00 88.62 306 ARG A C 1
ATOM 2418 O O . ARG A 1 306 ? -0.942 3.014 41.353 1.00 88.62 306 ARG A O 1
ATOM 2425 N N . ARG A 1 307 ? 0.709 2.388 39.969 1.00 85.00 307 ARG A N 1
ATOM 2426 C CA . ARG A 1 307 ? 1.491 1.680 41.001 1.00 85.00 307 ARG A CA 1
ATOM 2427 C C . ARG A 1 307 ? 2.096 2.653 42.019 1.00 85.00 307 ARG A C 1
ATOM 2429 O O . ARG A 1 307 ? 2.087 2.337 43.204 1.00 85.00 307 ARG A O 1
ATOM 2436 N N . ARG A 1 308 ? 2.591 3.819 41.586 1.00 88.25 308 ARG A N 1
ATOM 2437 C CA . ARG A 1 308 ? 3.118 4.867 42.481 1.00 88.25 308 ARG A CA 1
ATOM 2438 C C . ARG A 1 308 ? 2.020 5.483 43.345 1.00 88.25 308 ARG A C 1
ATOM 2440 O O . ARG A 1 308 ? 2.202 5.572 44.551 1.00 88.25 308 ARG A O 1
ATOM 2447 N N . GLU A 1 309 ? 0.868 5.813 42.762 1.00 87.88 309 GLU A N 1
ATOM 2448 C CA . GLU A 1 309 ? -0.289 6.334 43.506 1.00 87.88 309 GLU A CA 1
ATOM 2449 C C . GLU A 1 309 ? -0.806 5.344 44.554 1.00 87.88 309 GLU A C 1
ATOM 2451 O O . GLU A 1 309 ? -1.112 5.741 45.675 1.00 87.88 309 GLU A O 1
ATOM 2456 N N . ARG A 1 310 ? -0.882 4.045 44.220 1.00 85.81 310 ARG A N 1
ATOM 2457 C CA . ARG A 1 310 ? -1.255 3.007 45.195 1.00 85.81 310 ARG A CA 1
ATOM 2458 C C . ARG A 1 310 ? -0.285 2.956 46.375 1.00 85.81 310 ARG A C 1
ATOM 2460 O O . ARG A 1 310 ? -0.746 2.954 47.508 1.00 85.81 310 ARG A O 1
ATOM 2467 N N . LYS A 1 311 ? 1.027 2.974 46.110 1.00 86.12 311 LYS A N 1
ATOM 2468 C CA . LYS A 1 311 ? 2.057 2.985 47.162 1.00 86.12 311 LYS A CA 1
ATOM 2469 C C . LYS A 1 311 ? 2.010 4.256 48.018 1.00 86.12 311 LYS A C 1
ATOM 2471 O O . LYS A 1 311 ? 2.186 4.171 49.224 1.00 86.12 311 LYS A O 1
ATOM 2476 N N . ALA A 1 312 ? 1.742 5.417 47.417 1.00 87.12 312 ALA A N 1
ATOM 2477 C CA . ALA A 1 312 ? 1.607 6.674 48.154 1.00 87.12 312 ALA A CA 1
ATOM 2478 C C . ALA A 1 312 ? 0.409 6.645 49.120 1.00 87.12 312 ALA A C 1
ATOM 2480 O O . ALA A 1 312 ? 0.568 6.963 50.293 1.00 87.12 312 ALA A O 1
ATOM 2481 N N . LYS A 1 313 ? -0.757 6.170 48.658 1.00 85.31 313 LYS A N 1
ATOM 2482 C CA . LYS A 1 313 ? -1.957 6.011 49.502 1.00 85.31 313 LYS A CA 1
ATOM 2483 C C . LYS A 1 313 ? -1.765 4.990 50.625 1.00 85.31 313 LYS A C 1
ATOM 2485 O O . LYS A 1 313 ? -2.314 5.151 51.710 1.00 85.31 313 LYS A O 1
ATOM 2490 N N . GLU A 1 314 ? -1.010 3.925 50.364 1.00 81.56 314 GLU A N 1
ATOM 2491 C CA . GLU A 1 314 ? -0.668 2.922 51.375 1.00 81.56 314 GLU A CA 1
ATOM 2492 C C . GLU A 1 314 ? 0.248 3.515 52.456 1.00 81.56 314 GLU A C 1
ATOM 2494 O O . GLU A 1 314 ? -0.045 3.368 53.643 1.00 81.56 314 GLU A O 1
ATOM 2499 N N . ASN A 1 315 ? 1.267 4.285 52.056 1.00 76.88 315 ASN A N 1
ATOM 2500 C CA . ASN A 1 315 ? 2.144 4.997 52.985 1.00 76.88 315 ASN A CA 1
ATOM 2501 C C . ASN A 1 315 ? 1.383 6.043 53.826 1.00 76.88 315 ASN A C 1
ATOM 2503 O O . ASN A 1 315 ? 1.521 6.040 55.049 1.00 76.88 315 ASN A O 1
ATOM 2507 N N . GLU A 1 316 ? 0.517 6.865 53.219 1.00 77.50 316 GLU A N 1
ATOM 2508 C CA . GLU A 1 316 ? -0.322 7.842 53.943 1.00 77.50 316 GLU A CA 1
ATOM 2509 C C . GLU A 1 316 ? -1.243 7.169 54.975 1.00 77.50 316 GLU A C 1
ATOM 2511 O O . GLU A 1 316 ? -1.377 7.644 56.106 1.00 77.50 316 GLU A O 1
ATOM 2516 N N . ASN A 1 317 ? -1.846 6.025 54.633 1.00 71.31 317 ASN A N 1
ATOM 2517 C CA . ASN A 1 317 ? -2.664 5.263 55.578 1.00 71.31 317 ASN A CA 1
ATOM 2518 C C . ASN A 1 317 ? -1.834 4.686 56.732 1.00 71.31 317 ASN A C 1
ATOM 2520 O O . ASN A 1 317 ? -2.300 4.679 57.875 1.00 71.31 317 ASN A O 1
ATOM 2524 N N . THR A 1 318 ? -0.613 4.209 56.467 1.00 72.75 318 THR A N 1
ATOM 2525 C CA . THR A 1 318 ? 0.273 3.715 57.532 1.00 72.75 318 THR A CA 1
ATOM 2526 C C . THR A 1 318 ? 0.745 4.830 58.463 1.00 72.75 318 THR A C 1
ATOM 2528 O O . THR A 1 318 ? 0.738 4.630 59.679 1.00 72.75 318 THR A O 1
ATOM 2531 N N . GLU A 1 319 ? 1.069 6.013 57.934 1.00 72.25 319 GLU A N 1
ATOM 2532 C CA . GLU A 1 319 ? 1.445 7.185 58.733 1.00 72.25 319 GLU A CA 1
ATOM 2533 C C . GLU A 1 319 ? 0.265 7.694 59.566 1.00 72.25 319 GLU A C 1
ATOM 2535 O O . GLU A 1 319 ? 0.402 7.871 60.776 1.00 72.25 319 GLU A O 1
ATOM 2540 N N . SER A 1 320 ? -0.927 7.812 58.973 1.00 70.69 320 SER A N 1
ATOM 2541 C CA . SER A 1 320 ? -2.158 8.186 59.685 1.00 70.69 320 SER A CA 1
ATOM 2542 C C . SER A 1 320 ? -2.498 7.202 60.814 1.00 70.69 320 SER A C 1
ATOM 2544 O O . SER A 1 320 ? -2.791 7.607 61.943 1.00 70.69 320 SER A O 1
ATOM 2546 N N . CYS A 1 321 ? -2.372 5.893 60.564 1.00 67.81 321 CYS A N 1
ATOM 2547 C CA . CYS A 1 321 ? -2.576 4.859 61.580 1.00 67.81 321 CYS A CA 1
ATOM 2548 C C . CYS A 1 321 ? -1.523 4.922 62.700 1.00 67.81 321 CYS A C 1
ATOM 2550 O O . CYS A 1 321 ? -1.859 4.746 63.875 1.00 67.81 321 CYS A O 1
ATOM 2552 N N . ALA A 1 322 ? -0.257 5.194 62.366 1.00 68.12 322 ALA A N 1
ATOM 2553 C CA . ALA A 1 322 ? 0.814 5.377 63.344 1.00 68.12 322 ALA A CA 1
ATOM 2554 C C . ALA A 1 322 ? 0.586 6.629 64.208 1.00 68.12 322 ALA A C 1
ATOM 2556 O O . ALA A 1 322 ? 0.765 6.585 65.426 1.00 68.12 322 ALA A O 1
ATOM 2557 N N . GLN A 1 323 ? 0.114 7.719 63.605 1.00 64.19 323 GLN A N 1
ATOM 2558 C CA . GLN A 1 323 ? -0.148 8.983 64.287 1.00 64.19 323 GLN A CA 1
ATOM 2559 C C . GLN A 1 323 ? -1.404 8.917 65.168 1.00 64.19 323 GLN A C 1
ATOM 2561 O O . GLN A 1 323 ? -1.415 9.479 66.264 1.00 64.19 323 GLN A O 1
ATOM 2566 N N . HIS A 1 324 ? -2.430 8.167 64.750 1.00 64.75 324 HIS A N 1
ATOM 2567 C CA . HIS A 1 324 ? -3.582 7.841 65.593 1.00 64.75 324 HIS A CA 1
ATOM 2568 C C . HIS A 1 324 ? -3.172 6.965 66.785 1.00 64.75 324 HIS A C 1
ATOM 2570 O O . HIS A 1 324 ? -3.503 7.300 67.921 1.00 64.75 324 HIS A O 1
ATOM 2576 N N . ARG A 1 325 ? -2.365 5.913 66.563 1.00 55.41 325 ARG A N 1
ATOM 2577 C CA . ARG A 1 325 ? -1.804 5.094 67.654 1.00 55.41 325 ARG A CA 1
ATOM 2578 C C . ARG A 1 325 ? -1.016 5.940 68.651 1.00 55.41 325 ARG A C 1
ATOM 2580 O O . ARG A 1 325 ? -1.254 5.835 69.848 1.00 55.41 325 ARG A O 1
ATOM 2587 N N . SER A 1 326 ? -0.136 6.819 68.173 1.00 63.31 326 SER A N 1
ATOM 2588 C CA . SER A 1 326 ? 0.660 7.695 69.041 1.00 63.31 326 SER A CA 1
ATOM 2589 C C . SER A 1 326 ? -0.202 8.626 69.902 1.00 63.31 326 SER A C 1
ATOM 2591 O O . SER A 1 326 ? 0.144 8.866 71.054 1.00 63.31 326 SER A O 1
ATOM 2593 N N . LYS A 1 327 ? -1.325 9.136 69.378 1.00 59.50 327 LYS A N 1
ATOM 2594 C CA . LYS A 1 327 ? -2.261 9.974 70.147 1.00 59.50 327 LYS A CA 1
ATOM 2595 C C . LYS A 1 327 ? -3.030 9.177 71.200 1.00 59.50 327 LYS A C 1
ATOM 2597 O O . LYS A 1 327 ? -3.213 9.682 72.299 1.00 59.50 327 LYS A O 1
ATOM 2602 N N . VAL A 1 328 ? -3.426 7.941 70.891 1.00 55.81 328 VAL A N 1
ATOM 2603 C CA . VAL A 1 328 ? -4.108 7.046 71.844 1.00 55.81 328 VAL A CA 1
ATOM 2604 C C . VAL A 1 328 ? -3.182 6.657 73.002 1.00 55.81 328 VAL A C 1
ATOM 2606 O O . VAL A 1 328 ? -3.611 6.685 74.152 1.00 55.81 328 VAL A O 1
ATOM 2609 N N . TYR A 1 329 ? -1.902 6.375 72.733 1.00 53.75 329 TYR A N 1
ATOM 2610 C CA . TYR A 1 329 ? -0.917 6.123 73.795 1.00 53.75 329 TYR A CA 1
ATOM 2611 C C . TYR A 1 329 ? -0.593 7.376 74.623 1.00 53.75 329 TYR A C 1
ATOM 2613 O O . TYR A 1 329 ? -0.321 7.256 75.812 1.00 53.75 329 TYR A O 1
ATOM 2621 N N . ALA A 1 330 ? -0.664 8.573 74.032 1.00 54.03 330 ALA A N 1
ATOM 2622 C CA . ALA A 1 330 ? -0.461 9.831 74.753 1.00 54.03 330 ALA A CA 1
ATOM 2623 C C . ALA A 1 330 ? -1.687 10.279 75.577 1.00 54.03 330 ALA A C 1
ATOM 2625 O O . ALA A 1 330 ? -1.532 11.075 76.499 1.00 54.03 330 ALA A O 1
ATOM 2626 N N . SER A 1 331 ? -2.896 9.797 75.259 1.00 47.53 331 SER A N 1
ATOM 2627 C CA . SER A 1 331 ? -4.140 10.181 75.945 1.00 47.53 331 SER A CA 1
ATOM 2628 C C . SER A 1 331 ? -4.652 9.153 76.956 1.00 47.53 331 SER A C 1
ATOM 2630 O O . SER A 1 331 ? -5.714 9.373 77.532 1.00 47.53 331 SER A O 1
ATOM 2632 N N . ALA A 1 332 ? -3.968 8.022 77.147 1.00 43.34 332 ALA A N 1
ATOM 2633 C CA . ALA A 1 332 ? -4.365 7.003 78.114 1.00 43.34 332 ALA A CA 1
ATOM 2634 C C . ALA A 1 332 ? -3.852 7.364 79.527 1.00 43.34 332 ALA A C 1
ATOM 2636 O O . ALA A 1 332 ? -2.643 7.311 79.754 1.00 43.34 332 ALA A O 1
ATOM 2637 N N . PRO A 1 333 ? -4.722 7.650 80.518 1.00 45.25 333 PRO A N 1
ATOM 2638 C CA . PRO A 1 333 ? -4.331 7.865 81.916 1.00 45.25 333 PRO A CA 1
ATOM 2639 C C . PRO A 1 333 ? -4.064 6.534 82.649 1.00 45.25 333 PRO A C 1
ATOM 2641 O O . PRO A 1 333 ? -4.474 6.349 83.789 1.00 45.25 333 PRO A O 1
ATOM 2644 N N . LEU A 1 334 ? -3.425 5.566 81.985 1.00 42.47 334 LEU A N 1
ATOM 2645 C CA . LEU A 1 334 ? -3.190 4.216 82.522 1.00 42.47 334 LEU A CA 1
ATOM 2646 C C . LEU A 1 334 ? -1.708 3.837 82.615 1.00 42.47 334 LEU A C 1
ATOM 2648 O O . LEU A 1 334 ? -1.389 2.692 82.911 1.00 42.47 334 LEU A O 1
ATOM 2652 N N . LEU A 1 335 ? -0.802 4.802 82.447 1.00 43.75 335 LEU A N 1
ATOM 2653 C CA . LEU A 1 335 ? 0.614 4.637 82.803 1.00 43.75 335 LEU A CA 1
ATOM 2654 C C . LEU A 1 335 ? 0.902 4.960 84.283 1.00 43.75 335 LEU A C 1
ATOM 2656 O O . LEU A 1 335 ? 2.054 4.989 84.684 1.00 43.75 335 LEU A O 1
ATOM 2660 N N . LEU A 1 336 ? -0.145 5.163 85.092 1.00 42.47 336 LEU A N 1
ATOM 2661 C CA . LEU A 1 336 ? -0.064 5.295 86.554 1.00 42.47 336 LEU A CA 1
ATOM 2662 C C . LEU A 1 336 ? -0.867 4.223 87.314 1.00 42.47 336 LEU A C 1
ATOM 2664 O O . LEU A 1 336 ? -1.048 4.343 88.516 1.00 42.47 336 LEU A O 1
ATOM 2668 N N . VAL A 1 337 ? -1.349 3.170 86.642 1.00 42.03 337 VAL A N 1
ATOM 2669 C CA . VAL A 1 337 ? -2.051 2.048 87.314 1.00 42.03 337 VAL A CA 1
ATOM 2670 C C . VAL A 1 337 ? -1.306 0.713 87.148 1.00 42.03 337 VAL A C 1
ATOM 2672 O O . VAL A 1 337 ? -1.753 -0.319 87.630 1.00 42.03 337 VAL A O 1
ATOM 2675 N N . LEU A 1 338 ? -0.129 0.717 86.516 1.00 38.56 338 LEU A N 1
ATOM 2676 C CA . LEU A 1 338 ? 0.729 -0.469 86.381 1.00 38.56 338 LEU A CA 1
ATOM 2677 C C . LEU A 1 338 ? 2.105 -0.308 87.047 1.00 38.56 338 LEU A C 1
ATOM 2679 O O . LEU A 1 338 ? 3.014 -1.058 86.731 1.00 38.56 338 LEU A O 1
ATOM 2683 N N . GLU A 1 339 ? 2.245 0.628 87.990 1.00 39.62 339 GLU A N 1
ATOM 2684 C CA . GLU A 1 339 ? 3.383 0.660 88.931 1.00 39.62 339 GLU A CA 1
ATOM 2685 C C . GLU A 1 339 ? 3.001 0.121 90.330 1.00 39.62 339 GLU A C 1
ATOM 2687 O O . GLU A 1 339 ? 3.844 0.036 91.214 1.00 39.62 339 GLU A O 1
ATOM 2692 N N . GLU A 1 340 ? 1.746 -0.307 90.536 1.00 42.38 340 GLU A N 1
ATOM 2693 C CA . GLU A 1 340 ? 1.261 -0.894 91.804 1.00 42.38 340 GLU A CA 1
ATOM 2694 C C . GLU A 1 340 ? 0.980 -2.411 91.732 1.00 42.38 340 GLU A C 1
ATOM 2696 O O . GLU A 1 340 ? 0.456 -2.996 92.677 1.00 42.38 340 GLU A O 1
ATOM 2701 N N . ILE A 1 341 ? 1.352 -3.084 90.635 1.00 40.00 341 ILE A N 1
ATOM 2702 C CA . ILE A 1 341 ? 1.261 -4.551 90.506 1.00 40.00 341 ILE A CA 1
ATOM 2703 C C . ILE A 1 341 ? 2.550 -5.096 89.868 1.00 40.00 341 ILE A C 1
ATOM 2705 O O . ILE A 1 341 ? 2.525 -5.722 88.815 1.00 40.00 341 ILE A O 1
ATOM 2709 N N . GLU A 1 342 ? 3.694 -4.842 90.504 1.00 37.84 342 GLU A N 1
ATOM 2710 C CA . GLU A 1 342 ? 4.936 -5.612 90.288 1.00 37.84 342 GLU A CA 1
ATOM 2711 C C . GLU A 1 342 ? 5.341 -6.433 91.529 1.00 37.84 342 GLU A C 1
ATOM 2713 O O . GLU A 1 342 ? 6.433 -6.980 91.586 1.00 37.84 342 GLU A O 1
ATOM 2718 N N . ASP A 1 343 ? 4.420 -6.619 92.482 1.00 43.16 343 ASP A N 1
ATOM 2719 C CA . ASP A 1 343 ? 4.532 -7.623 93.548 1.00 43.16 343 ASP A CA 1
ATOM 2720 C C . ASP A 1 343 ? 3.441 -8.687 93.365 1.00 43.16 343 ASP A C 1
ATOM 2722 O O . ASP A 1 343 ? 2.427 -8.707 94.069 1.00 43.16 343 ASP A O 1
ATOM 2726 N N . ARG A 1 344 ? 3.616 -9.564 92.370 1.00 39.56 344 ARG A N 1
ATOM 2727 C CA . ARG A 1 344 ? 3.220 -10.982 92.450 1.00 39.56 344 ARG A CA 1
ATOM 2728 C C . ARG A 1 344 ? 3.637 -11.745 91.200 1.00 39.56 344 ARG A C 1
ATOM 2730 O O . ARG A 1 344 ? 3.219 -11.446 90.087 1.00 39.56 344 ARG A O 1
ATOM 2737 N N . ASP A 1 345 ? 4.423 -12.775 91.461 1.00 44.41 345 ASP A N 1
ATOM 2738 C CA . ASP A 1 345 ? 4.940 -13.764 90.533 1.00 44.41 345 ASP A CA 1
ATOM 2739 C C . ASP A 1 345 ? 3.901 -14.374 89.577 1.00 44.41 345 ASP A C 1
ATOM 2741 O O . ASP A 1 345 ? 2.799 -14.770 89.970 1.00 44.41 345 ASP A O 1
ATOM 2745 N N . GLY A 1 346 ? 4.352 -14.597 88.341 1.00 45.03 346 GLY A N 1
ATOM 2746 C CA . GLY A 1 346 ? 3.805 -15.584 87.413 1.00 45.03 346 GLY A CA 1
ATOM 2747 C C . GLY A 1 346 ? 3.152 -14.978 86.176 1.00 45.03 346 GLY A C 1
ATOM 2748 O O . GLY A 1 346 ? 2.700 -13.845 86.197 1.00 45.03 346 GLY A O 1
ATOM 2749 N N . TRP A 1 347 ? 3.040 -15.792 85.125 1.00 35.44 347 TRP A N 1
ATOM 2750 C CA . TRP A 1 347 ? 2.525 -15.483 83.779 1.00 35.44 347 TRP A CA 1
ATOM 2751 C C . TRP A 1 347 ? 3.586 -15.044 82.756 1.00 35.44 347 TRP A C 1
ATOM 2753 O O . TRP A 1 347 ? 3.502 -14.010 82.099 1.00 35.44 347 TRP A O 1
ATOM 2763 N N . GLU A 1 348 ? 4.548 -15.945 82.536 1.00 39.28 348 GLU A N 1
ATOM 2764 C CA . GLU A 1 348 ? 5.106 -16.164 81.203 1.00 39.28 348 GLU A CA 1
ATOM 2765 C C . GLU A 1 348 ? 3.992 -16.554 80.219 1.00 39.28 348 GLU A C 1
ATOM 2767 O O . GLU A 1 348 ? 3.173 -17.430 80.498 1.00 39.28 348 GLU A O 1
ATOM 2772 N N . GLY A 1 349 ? 4.019 -15.952 79.030 1.00 45.06 349 GLY A N 1
ATOM 2773 C CA . GLY A 1 349 ? 3.358 -16.509 77.855 1.00 45.06 349 GLY A CA 1
ATOM 2774 C C . GLY A 1 349 ? 2.276 -15.635 77.247 1.00 45.06 349 GLY A C 1
ATOM 2775 O O . GLY A 1 349 ? 1.116 -16.005 77.290 1.00 45.06 349 GLY A O 1
ATOM 2776 N N . LEU A 1 350 ? 2.664 -14.561 76.557 1.00 33.47 350 LEU A N 1
ATOM 2777 C CA . LEU A 1 350 ? 1.961 -14.087 75.361 1.00 33.47 350 LEU A CA 1
ATOM 2778 C C . LEU A 1 350 ? 2.971 -13.381 74.444 1.00 33.47 350 LEU A C 1
ATOM 2780 O O . LEU A 1 350 ? 3.371 -12.241 74.662 1.00 33.47 350 LEU A O 1
ATOM 2784 N N . GLY A 1 351 ? 3.413 -14.104 73.414 1.00 41.50 351 GLY A N 1
ATOM 2785 C CA . GLY A 1 351 ? 4.319 -13.599 72.392 1.00 41.50 351 GLY A CA 1
ATOM 2786 C C . GLY A 1 351 ? 3.676 -12.489 71.566 1.00 41.50 351 GLY A C 1
ATOM 2787 O O . GLY A 1 351 ? 2.793 -12.744 70.754 1.00 41.50 351 GLY A O 1
ATOM 2788 N N . TRP A 1 352 ? 4.182 -11.271 71.730 1.00 31.98 352 TRP A N 1
ATOM 2789 C CA . TRP A 1 352 ? 4.051 -10.181 70.766 1.00 31.98 352 TRP A CA 1
ATOM 2790 C C . TRP A 1 352 ? 5.447 -9.635 70.471 1.00 31.98 352 TRP A C 1
ATOM 2792 O O . TRP A 1 352 ? 5.910 -8.666 71.068 1.00 31.98 352 TRP A O 1
ATOM 2802 N N . VAL A 1 353 ? 6.152 -10.285 69.542 1.00 35.97 353 VAL A N 1
ATOM 2803 C CA . VAL A 1 353 ? 7.393 -9.739 68.987 1.00 35.97 353 VAL A CA 1
ATOM 2804 C C . VAL A 1 353 ? 7.012 -8.686 67.951 1.00 35.97 353 VAL A C 1
ATOM 2806 O O . VAL A 1 353 ? 6.593 -8.992 66.837 1.00 35.97 353 VAL A O 1
ATOM 2809 N N . SER A 1 354 ? 7.152 -7.424 68.344 1.00 35.41 354 SER A N 1
ATOM 2810 C CA . SER A 1 354 ? 7.081 -6.268 67.456 1.00 35.41 354 SER A CA 1
ATOM 2811 C C . SER A 1 354 ? 8.269 -6.303 66.485 1.00 35.41 354 SER A C 1
ATOM 2813 O O . SER A 1 354 ? 9.402 -5.986 66.848 1.00 35.41 354 SER A O 1
ATOM 2815 N N . SER A 1 355 ? 8.038 -6.724 65.239 1.00 35.00 355 SER A N 1
ATOM 2816 C CA . SER A 1 355 ? 9.044 -6.662 64.176 1.00 35.00 355 SER A CA 1
ATOM 2817 C C . SER A 1 355 ? 9.239 -5.221 63.695 1.00 35.00 355 SER A C 1
ATOM 2819 O O . SER A 1 355 ? 8.640 -4.784 62.717 1.00 35.00 355 SER A O 1
ATOM 2821 N N . LYS A 1 356 ? 10.138 -4.488 64.357 1.00 41.81 356 LYS A N 1
ATOM 2822 C CA . LYS A 1 356 ? 10.898 -3.393 63.740 1.00 41.81 356 LYS A CA 1
ATOM 2823 C C . LYS A 1 356 ? 12.310 -3.891 63.436 1.00 41.81 356 LYS A C 1
ATOM 2825 O O . LYS A 1 356 ? 13.175 -3.872 64.303 1.00 41.81 356 LYS A O 1
ATOM 2830 N N . LYS A 1 357 ? 12.541 -4.316 62.195 1.00 33.69 357 LYS A N 1
ATOM 2831 C CA . LYS A 1 357 ? 13.871 -4.340 61.571 1.00 33.69 357 LYS A CA 1
ATOM 2832 C C . LYS A 1 357 ? 13.717 -3.921 60.109 1.00 33.69 357 LYS A C 1
ATOM 2834 O O . LYS A 1 357 ? 13.380 -4.739 59.264 1.00 33.69 357 LYS A O 1
ATOM 2839 N N . LEU A 1 358 ? 13.927 -2.630 59.852 1.00 37.22 358 LEU A N 1
ATOM 2840 C CA . LEU A 1 358 ? 14.490 -2.155 58.592 1.00 37.22 358 LEU A CA 1
ATOM 2841 C C . LEU A 1 358 ? 15.985 -1.938 58.851 1.00 37.22 358 LEU A C 1
ATOM 2843 O O . LEU A 1 358 ? 16.334 -1.128 59.711 1.00 37.22 358 LEU A O 1
ATOM 2847 N N . VAL A 1 359 ? 16.822 -2.671 58.122 1.00 34.47 359 VAL A N 1
ATOM 2848 C CA . VAL A 1 359 ? 18.146 -2.241 57.652 1.00 34.47 359 VAL A CA 1
ATOM 2849 C C . VAL A 1 359 ? 18.177 -2.564 56.171 1.00 34.47 359 VAL A C 1
ATOM 2851 O O . VAL A 1 359 ? 17.742 -3.692 55.838 1.00 34.47 359 VAL A O 1
#

Foldseek 3Di:
DVVVPPPPDDPPDPVVVVCVVPPPDDDDPDDDDDDDDPPPDPPPDDLDDPVLVVVVVVLVVVLPDDPVRVVVCVVVVPCVNAPPVSVVSVVVNPDDPVSVVSVVVVVVCVVDPPSVVVVVVVVCVVCVVVVVLVVLLVVVVVCCVPPVVVLCVVVVVVCLVVQLPDDLVVLVVVLVVLVVVLVVLVVVVVVLVPVPPVCVCQAFQPPDPPDDDDDDDDDPADPVRDDRHSVRVSVVSVVVSVVVVVVSVVVQVVQQVLCVVVVHHCVVQPSSNSSVVVVVVSVVSNVSNVVSVVVVVVVVVVVVVVVVVVVVVVVVVVVVVVVVVVVVVVPDPCVVVPVPPPPDDDDDDDDDDDDDDDD

Secondary structure (DSSP, 8-state):
--SSTT-S------HHHHHHHH-SS----------------------S-HHHHHHHHHHHHHS-S-HHHHHHHHHTT-TTTS-HHHHHHHHHHSPPHHHHHHHHHHHHHHTSTTHHHHHHHHHHHHHHHHHHHHHHHHHHHHHHHH-GGGSSTTGGGTTHHHHTT--HHHHHHHHHHHHHHHHHHHHHHHHHTTSGGGGHHHH----------------SS-TT---SSHHHHHHHHHHHHHHHHHHHHHHHHHHHHHHHHTT--TTTS-HHHHHHHHHHHHHHHHHHHHHHHHHHHHHHHHHHHHHHHHHHHHHHHHHHHHHHHHHHHHS-TTTTSSSS--SS---------------

InterPro domains:
  IPR015425 Formin, FH2 domain [PF02181] (12-142)
  IPR015425 Formin, FH2 domain [SM00498] (1-358)
  IPR042201 Formin, FH2 domain superfamily [G3DSA:1.20.58.2220] (5-143)
  IPR042201 Formin, FH2 domain superfamily [G3DSA:1.20.58.2220] (144-327)
  IPR051144 Formin homology domain-containing protein [PTHR45733] (142-320)

Radius of gyration: 48.9 Å; chains: 1; bounding box: 127×68×147 Å

pLDDT: mean 73.16, std 19.55, range [28.0, 96.44]